Protein AF-A0AAD8JZK6-F1 (afdb_monomer_lite)

Sequence (332 aa):
MDRSVKRMLKLIEEEGDSFAQKAEIYIQKRPELVSQVEDFYRMFRSLAERYDDATCELRRTLPADIRSQGCGMNEICSAPQSAITSPEHRFSRRLSGTHAAFLDAVGNKGYETSTYDSSSDQDPDDSSYYNYSNYGNYRRLRGKITELEGELRKLQVEQQVNKPNNEIADYEEELRVAKEKIQSSEEEICELKARLEKYEPLEYDDDNVSDENLDEYMDDENETDDEYEQLRSERDELVMKLSELEEETRLKDDQIDELNDRLQKLQVECEESTKAIEDLRKVIEKQRVMIEEGVEERVEAERQLSISLEHYRNAYQMLRKGLREQKSRDSV

Structure (mmCIF, N/CA/C/O backbone):
data_AF-A0AAD8JZK6-F1
#
_entry.id   AF-A0AAD8JZK6-F1
#
loop_
_atom_site.group_PDB
_atom_site.id
_atom_site.type_symbol
_atom_site.label_atom_id
_atom_site.label_alt_id
_atom_site.label_comp_id
_atom_site.label_asym_id
_atom_site.label_entity_id
_atom_site.label_seq_id
_atom_site.pdbx_PDB_ins_code
_atom_site.Cartn_x
_atom_site.Cartn_y
_atom_site.Cartn_z
_atom_site.occupancy
_atom_site.B_iso_or_equiv
_atom_site.auth_seq_id
_atom_site.auth_comp_id
_atom_site.auth_asym_id
_atom_site.auth_atom_id
_atom_site.pdbx_PDB_model_num
ATOM 1 N N . MET A 1 1 ? 12.699 -1.749 24.535 1.00 82.88 1 MET A N 1
ATOM 2 C CA . MET A 1 1 ? 12.541 -1.827 23.069 1.00 82.88 1 MET A CA 1
ATOM 3 C C . MET A 1 1 ? 12.015 -0.515 22.510 1.00 82.88 1 MET A C 1
ATOM 5 O O . MET A 1 1 ? 12.696 0.090 21.692 1.00 82.88 1 MET A O 1
ATOM 9 N N . ASP A 1 2 ? 10.919 0.007 23.055 1.00 86.81 2 ASP A N 1
ATOM 10 C CA . ASP A 1 2 ? 10.245 1.219 22.554 1.00 86.81 2 ASP A CA 1
ATOM 11 C C . ASP A 1 2 ? 11.132 2.461 22.502 1.00 86.81 2 ASP A C 1
ATOM 13 O O . ASP A 1 2 ? 11.087 3.222 21.544 1.00 86.81 2 ASP A O 1
ATOM 17 N N . ARG A 1 3 ? 12.015 2.652 23.491 1.00 90.38 3 ARG A N 1
ATOM 18 C CA . ARG A 1 3 ? 12.989 3.760 23.474 1.00 90.38 3 ARG A CA 1
ATOM 19 C C . ARG A 1 3 ? 13.965 3.676 22.295 1.00 90.38 3 ARG A C 1
ATOM 21 O O . ARG A 1 3 ? 14.420 4.707 21.818 1.00 90.38 3 ARG A O 1
ATOM 28 N N . SER A 1 4 ? 14.310 2.472 21.836 1.00 86.94 4 SER A N 1
ATOM 29 C CA . SER A 1 4 ? 15.175 2.287 20.663 1.00 86.94 4 SER A CA 1
ATOM 30 C C . SER A 1 4 ? 14.406 2.574 19.381 1.00 86.94 4 SER A C 1
ATOM 32 O O . SER A 1 4 ? 14.889 3.318 18.539 1.00 86.94 4 SER A O 1
ATOM 34 N N . VAL A 1 5 ? 13.174 2.067 19.284 1.00 91.38 5 VAL A N 1
ATOM 35 C CA . VAL A 1 5 ? 12.279 2.303 18.142 1.00 91.38 5 VAL A CA 1
ATOM 36 C C . VAL A 1 5 ? 11.985 3.794 17.972 1.00 91.38 5 VAL A C 1
ATOM 38 O O . VAL A 1 5 ? 12.178 4.332 16.889 1.00 91.38 5 VAL A O 1
ATOM 41 N N . LYS A 1 6 ? 11.649 4.500 19.059 1.00 93.00 6 LYS A N 1
ATOM 42 C CA . LYS A 1 6 ? 11.434 5.956 19.047 1.00 93.00 6 LYS A CA 1
ATOM 43 C C . LYS A 1 6 ? 12.673 6.743 18.604 1.00 93.00 6 LYS A C 1
ATOM 45 O O . LYS A 1 6 ? 12.529 7.788 17.985 1.00 93.00 6 LYS A O 1
ATOM 50 N N . ARG A 1 7 ? 13.888 6.275 18.919 1.00 90.31 7 ARG A N 1
ATOM 51 C CA . ARG A 1 7 ? 15.130 6.911 18.441 1.00 90.31 7 ARG A CA 1
ATOM 52 C C . ARG A 1 7 ? 15.361 6.665 16.950 1.00 90.31 7 ARG A C 1
ATOM 54 O O . ARG A 1 7 ? 15.698 7.611 16.252 1.00 90.31 7 ARG A O 1
ATOM 61 N N . MET A 1 8 ? 15.115 5.448 16.468 1.00 92.19 8 MET A N 1
ATOM 62 C CA . MET A 1 8 ? 15.238 5.114 15.044 1.00 92.19 8 MET A CA 1
ATOM 63 C C . MET A 1 8 ? 14.231 5.887 14.184 1.00 92.19 8 MET A C 1
ATOM 65 O O . MET A 1 8 ? 14.609 6.409 13.143 1.00 92.19 8 MET A O 1
ATOM 69 N N . LEU A 1 9 ? 12.983 6.029 14.641 1.00 91.75 9 LEU A N 1
ATOM 70 C CA . LEU A 1 9 ? 11.959 6.818 13.943 1.00 91.75 9 LEU A CA 1
ATOM 71 C C . LEU A 1 9 ? 12.353 8.296 13.825 1.00 91.75 9 LEU A C 1
ATOM 73 O O . LEU A 1 9 ? 12.284 8.867 12.740 1.00 91.75 9 LEU A O 1
ATOM 77 N N . LYS A 1 10 ? 12.900 8.881 14.897 1.00 90.12 10 LYS A N 1
ATOM 78 C CA . LYS A 1 10 ? 13.402 10.264 14.878 1.00 90.12 10 LYS A CA 1
ATOM 79 C C . LYS A 1 10 ? 14.515 10.508 13.857 1.00 90.12 10 LYS A C 1
ATOM 81 O O . LYS A 1 10 ? 14.614 11.61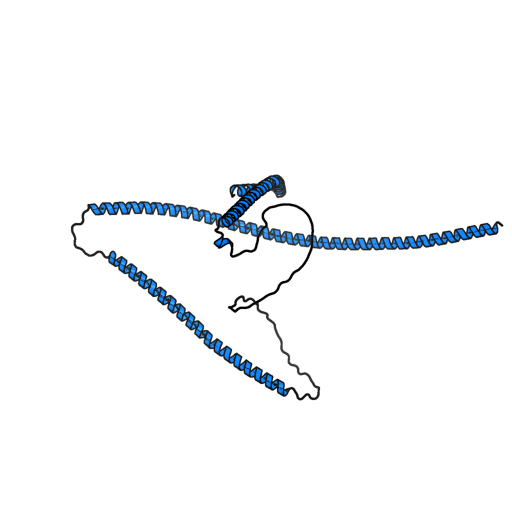2 13.342 1.00 90.12 10 LYS A O 1
ATOM 86 N N . LEU A 1 11 ? 15.341 9.504 13.547 1.00 86.94 11 LEU A N 1
ATOM 87 C CA . LEU A 1 11 ? 16.387 9.622 12.518 1.00 86.94 11 LEU A CA 1
ATOM 88 C C . LEU A 1 11 ? 15.822 9.669 11.087 1.00 86.94 11 LEU A C 1
ATOM 90 O O . LEU A 1 11 ? 16.560 9.984 10.157 1.00 86.94 11 LEU A O 1
ATOM 94 N N . ILE A 1 12 ? 14.542 9.330 10.909 1.00 85.75 12 ILE A N 1
ATOM 95 C CA . ILE A 1 12 ? 13.853 9.251 9.613 1.00 85.75 12 ILE A CA 1
ATOM 96 C C . ILE A 1 12 ? 12.864 10.417 9.435 1.00 85.75 12 ILE A C 1
ATOM 98 O O . ILE A 1 12 ? 12.627 10.852 8.308 1.00 85.75 12 ILE A O 1
ATOM 102 N N . GLU A 1 13 ? 12.295 10.925 10.530 1.00 81.75 13 GLU A N 1
ATOM 103 C CA . GLU A 1 13 ? 11.268 11.979 10.526 1.00 81.75 13 GLU A CA 1
ATOM 104 C C . GLU A 1 13 ? 11.811 13.411 10.361 1.00 81.75 13 GLU A C 1
ATOM 106 O O . GLU A 1 13 ? 11.019 14.317 10.128 1.00 81.75 13 GLU A O 1
ATOM 111 N N . GLU A 1 14 ? 13.126 13.643 10.447 1.00 72.69 14 GLU A N 1
ATOM 112 C CA . GLU A 1 14 ? 13.694 15.004 10.476 1.00 72.69 14 GLU A CA 1
ATOM 113 C C . GLU A 1 14 ? 13.418 15.795 9.169 1.00 72.69 14 GLU A C 1
ATOM 115 O O . GLU A 1 14 ? 13.688 15.330 8.055 1.00 72.69 14 GLU A O 1
ATOM 120 N N . GLU A 1 15 ? 12.824 16.987 9.319 1.00 59.47 15 GLU A N 1
ATOM 121 C CA . GLU A 1 15 ? 12.243 17.795 8.239 1.00 59.47 15 GLU A CA 1
ATOM 122 C C . GLU A 1 15 ? 13.312 18.504 7.394 1.00 59.47 15 GLU A C 1
ATOM 124 O O . GLU A 1 15 ? 14.125 19.283 7.887 1.00 59.47 15 GLU A O 1
ATOM 129 N N . GLY A 1 16 ? 13.283 18.257 6.085 1.00 62.69 16 GLY A N 1
ATOM 130 C CA . GLY A 1 16 ? 13.870 19.153 5.095 1.00 62.69 16 GLY A CA 1
ATOM 131 C C . GLY A 1 16 ? 12.741 19.863 4.359 1.00 62.69 16 GLY A C 1
ATOM 132 O O . GLY A 1 16 ? 11.859 19.187 3.827 1.00 62.69 16 GLY A O 1
ATOM 133 N N . ASP A 1 17 ? 12.795 21.193 4.275 1.00 73.81 17 ASP A N 1
ATOM 134 C CA . ASP A 1 17 ? 11.791 22.028 3.589 1.00 73.81 17 ASP A CA 1
ATOM 135 C C . ASP A 1 17 ? 11.680 21.704 2.083 1.00 73.81 17 ASP A C 1
ATOM 137 O O . ASP A 1 17 ? 10.729 22.088 1.402 1.00 73.81 17 ASP A O 1
ATOM 141 N N . SER A 1 18 ? 12.663 20.974 1.543 1.00 84.25 18 SER A N 1
ATOM 142 C CA . SER A 1 18 ? 12.713 20.490 0.166 1.00 84.25 18 SER A CA 1
ATOM 143 C C . SER A 1 18 ? 13.167 19.028 0.091 1.00 84.25 18 SER A C 1
ATOM 145 O O . SER A 1 18 ? 13.981 18.560 0.890 1.00 84.25 18 SER A O 1
ATOM 147 N N . PHE A 1 19 ? 12.694 18.305 -0.930 1.00 84.25 19 PHE A N 1
ATOM 148 C CA . PHE A 1 19 ? 13.028 16.895 -1.173 1.00 84.25 19 PHE A CA 1
ATOM 149 C C . PHE A 1 19 ? 14.541 16.637 -1.246 1.00 84.25 19 PHE A C 1
ATOM 151 O O . PHE A 1 19 ? 15.026 15.653 -0.692 1.00 84.25 19 PHE A O 1
ATOM 158 N N . ALA A 1 20 ? 15.295 17.537 -1.886 1.00 87.38 20 ALA A N 1
ATOM 159 C CA . ALA A 1 20 ? 16.750 17.416 -1.989 1.00 87.38 20 ALA A CA 1
ATOM 160 C C . ALA A 1 20 ? 17.425 17.464 -0.608 1.00 87.38 20 ALA A C 1
ATOM 162 O O . ALA A 1 20 ? 18.306 16.658 -0.319 1.00 87.38 20 ALA A O 1
ATOM 163 N N . GLN A 1 21 ? 16.948 18.352 0.266 1.00 86.94 21 GLN A N 1
ATOM 164 C CA . GLN A 1 21 ? 17.445 18.500 1.630 1.00 86.94 21 GLN A CA 1
ATOM 165 C C . GLN A 1 21 ? 17.075 17.285 2.489 1.00 86.94 21 GLN A C 1
ATOM 167 O O . GLN A 1 21 ? 17.914 16.775 3.225 1.00 86.94 21 GLN A O 1
ATOM 172 N N . LYS A 1 22 ? 15.857 16.749 2.334 1.00 87.88 22 LYS A N 1
ATOM 173 C CA . LYS A 1 22 ? 15.436 15.510 3.004 1.00 87.88 22 LYS A CA 1
ATOM 174 C C . LYS A 1 22 ? 16.286 14.304 2.582 1.00 87.88 22 LYS A C 1
ATOM 176 O O . LYS A 1 22 ? 16.677 13.501 3.426 1.00 87.88 22 LYS A O 1
ATOM 181 N N . ALA A 1 23 ? 16.608 14.183 1.292 1.00 87.69 23 ALA A N 1
ATOM 182 C CA . ALA A 1 23 ? 17.484 13.126 0.787 1.00 87.69 23 ALA A CA 1
ATOM 183 C C . ALA A 1 23 ? 18.921 13.261 1.324 1.00 87.69 23 ALA A C 1
ATOM 185 O O . ALA A 1 23 ? 19.533 12.262 1.702 1.00 87.69 23 ALA A O 1
ATOM 186 N N . GLU A 1 24 ? 19.444 14.485 1.404 1.00 88.38 24 GLU A N 1
ATOM 187 C CA . GLU A 1 24 ? 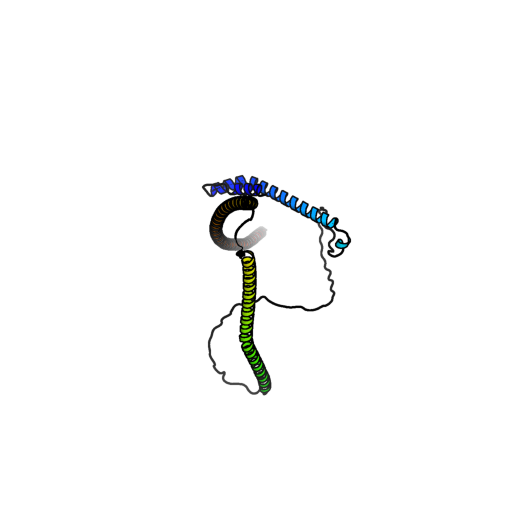20.766 14.765 1.970 1.00 88.38 24 GLU A CA 1
ATOM 188 C C . GLU A 1 24 ? 20.837 14.427 3.467 1.00 88.38 24 GLU A C 1
ATOM 190 O O . GLU A 1 24 ? 21.743 13.703 3.889 1.00 88.38 24 GLU A O 1
ATOM 195 N N . ILE A 1 25 ? 19.847 14.863 4.254 1.00 88.44 25 ILE A N 1
ATOM 196 C CA . ILE A 1 25 ? 19.732 14.544 5.687 1.00 88.44 25 ILE A CA 1
ATOM 197 C C . ILE A 1 25 ? 19.648 13.027 5.886 1.00 88.44 25 ILE A C 1
ATOM 199 O O . ILE A 1 25 ? 20.386 12.467 6.699 1.00 88.44 25 ILE A O 1
ATOM 203 N N . TYR A 1 26 ? 18.823 12.331 5.100 1.00 89.38 26 TYR A N 1
ATOM 204 C CA . TYR A 1 26 ? 18.717 10.875 5.178 1.00 89.38 26 TYR A CA 1
ATOM 205 C C . TYR A 1 26 ? 20.057 10.181 4.905 1.00 89.38 26 TYR A C 1
ATOM 207 O O . TYR A 1 26 ? 20.454 9.293 5.660 1.00 89.38 26 TYR A O 1
ATOM 215 N N . ILE A 1 27 ? 20.791 10.591 3.864 1.00 91.31 27 ILE A N 1
ATOM 216 C CA . ILE A 1 27 ? 22.103 10.009 3.543 1.00 91.31 27 ILE A CA 1
ATOM 217 C C . ILE A 1 27 ? 23.094 10.210 4.701 1.00 91.31 27 ILE A C 1
ATOM 219 O O . ILE A 1 27 ? 23.858 9.291 5.003 1.00 91.31 27 ILE A O 1
ATOM 223 N N . GLN A 1 28 ? 23.053 11.357 5.386 1.00 90.44 28 GLN A N 1
ATOM 224 C CA . GLN A 1 28 ? 23.903 11.630 6.551 1.00 90.44 28 GLN A CA 1
ATOM 225 C C . GLN A 1 28 ? 23.521 10.801 7.788 1.00 90.44 28 GLN A C 1
ATOM 227 O O . GLN A 1 28 ? 24.404 10.327 8.501 1.00 90.44 28 GLN A O 1
ATOM 232 N N . LYS A 1 29 ? 22.222 10.597 8.043 1.00 92.12 29 LYS A N 1
ATOM 233 C CA . LYS A 1 29 ? 21.707 9.870 9.222 1.00 92.12 29 LYS A CA 1
ATOM 234 C C . LYS A 1 29 ? 21.671 8.353 9.044 1.00 92.12 29 LYS A C 1
ATOM 236 O O . LYS A 1 29 ? 21.663 7.610 10.025 1.00 92.12 29 LYS A O 1
ATOM 241 N N . ARG A 1 30 ? 21.701 7.869 7.799 1.00 93.00 30 ARG A N 1
ATOM 242 C CA . ARG A 1 30 ? 21.701 6.443 7.447 1.00 93.00 30 ARG A CA 1
ATOM 243 C C . ARG A 1 30 ? 22.701 5.583 8.239 1.00 93.00 30 ARG A C 1
ATOM 245 O O . ARG A 1 30 ? 22.272 4.534 8.713 1.00 93.00 30 ARG A O 1
ATOM 252 N N . PRO A 1 31 ? 23.989 5.944 8.411 1.00 94.94 31 PRO A N 1
ATOM 253 C CA . PRO A 1 31 ? 24.919 5.121 9.191 1.00 94.94 31 PRO A CA 1
ATOM 254 C C . PRO A 1 31 ? 24.512 4.982 10.666 1.00 94.94 31 PRO A C 1
ATOM 256 O O . PRO A 1 31 ? 24.643 3.901 11.236 1.00 94.94 31 PRO A O 1
ATOM 259 N N . GLU A 1 32 ? 23.978 6.042 11.276 1.00 93.44 32 GLU A N 1
ATOM 260 C CA . GLU A 1 32 ? 23.501 6.010 12.663 1.00 93.44 32 GLU A CA 1
ATOM 261 C C . GLU A 1 32 ? 22.246 5.138 12.801 1.00 93.44 32 GLU A C 1
ATOM 263 O O . GLU A 1 32 ? 22.144 4.330 13.725 1.00 93.44 32 GLU A O 1
ATOM 268 N N . LEU A 1 33 ? 21.328 5.237 11.836 1.00 94.50 33 LEU A N 1
ATOM 269 C CA . LEU A 1 33 ? 20.129 4.406 11.781 1.00 94.50 33 LEU A CA 1
ATOM 270 C C . LEU A 1 33 ? 20.478 2.919 11.633 1.00 94.50 33 LEU A C 1
ATOM 272 O O . LEU A 1 33 ? 19.947 2.089 12.366 1.00 94.50 33 LEU A O 1
ATOM 276 N N . VAL A 1 34 ? 21.394 2.582 10.719 1.00 95.75 34 VAL A N 1
ATOM 277 C CA . VAL A 1 34 ? 21.852 1.199 10.507 1.00 95.75 34 VAL A CA 1
ATOM 278 C C . VAL A 1 34 ? 22.468 0.628 11.784 1.00 95.75 34 VAL A C 1
ATOM 280 O O . VAL A 1 34 ? 22.104 -0.474 12.181 1.00 95.75 34 VAL A O 1
ATOM 283 N N . SER A 1 35 ? 23.317 1.396 12.470 1.00 95.69 35 SER A N 1
ATOM 284 C CA . SER A 1 35 ? 23.918 0.984 13.745 1.00 95.69 35 SER A CA 1
ATOM 285 C C . SER A 1 35 ? 22.859 0.640 14.805 1.00 95.69 35 SER A C 1
ATOM 287 O O . SER A 1 35 ? 22.881 -0.442 15.393 1.00 95.69 35 SER A O 1
ATOM 289 N N . GLN A 1 36 ? 21.855 1.506 14.991 1.00 94.12 36 GLN A N 1
ATOM 290 C CA . GLN A 1 36 ? 20.776 1.257 15.956 1.00 94.12 36 GLN A CA 1
ATOM 291 C C . GLN A 1 36 ? 19.928 0.026 15.598 1.00 94.12 36 GLN A C 1
ATOM 293 O O . GLN A 1 36 ? 19.501 -0.706 16.496 1.00 94.12 36 GLN A O 1
ATOM 298 N N . VAL A 1 37 ? 19.690 -0.221 14.306 1.00 95.94 37 VAL A N 1
ATOM 299 C CA . VAL A 1 37 ? 18.972 -1.412 13.822 1.00 95.94 37 VAL A CA 1
ATOM 300 C C . VAL A 1 37 ? 19.788 -2.684 14.067 1.00 95.94 37 VAL A C 1
ATOM 302 O O . VAL A 1 37 ? 19.234 -3.686 14.523 1.00 95.94 37 VAL A O 1
ATOM 305 N N . GLU A 1 38 ? 21.095 -2.657 13.808 1.00 95.69 38 GLU A N 1
ATOM 306 C CA . GLU A 1 38 ? 21.990 -3.792 14.055 1.00 95.69 38 GLU A CA 1
ATOM 307 C C . GLU A 1 38 ? 22.054 -4.156 15.543 1.00 95.69 38 GLU A C 1
ATOM 309 O O . GLU A 1 38 ? 21.927 -5.333 15.895 1.00 95.69 38 GLU A O 1
ATOM 314 N N . ASP A 1 39 ? 22.176 -3.164 16.427 1.00 94.06 39 ASP A N 1
ATOM 315 C CA . ASP A 1 39 ? 22.161 -3.370 17.879 1.00 94.06 39 ASP A CA 1
ATOM 316 C C . ASP A 1 39 ? 20.832 -3.966 18.352 1.00 94.06 39 ASP A C 1
ATOM 318 O O . ASP A 1 39 ? 20.793 -4.899 19.162 1.00 94.06 39 ASP A O 1
ATOM 322 N N . PHE A 1 40 ? 19.723 -3.467 17.811 1.00 94.12 40 PHE A N 1
ATOM 323 C CA . PHE A 1 40 ? 18.392 -3.974 18.110 1.00 94.12 40 PHE A CA 1
ATOM 324 C C . PHE A 1 40 ? 18.214 -5.430 17.664 1.00 94.12 40 PHE A C 1
ATOM 326 O O . PHE A 1 40 ? 17.712 -6.259 18.429 1.00 94.12 40 PHE A O 1
ATOM 333 N N . TYR A 1 41 ? 18.702 -5.767 16.469 1.00 94.88 41 TYR A N 1
ATOM 334 C CA . TYR A 1 41 ? 18.708 -7.135 15.962 1.00 94.88 41 TYR A CA 1
ATOM 335 C C . TYR A 1 41 ? 19.583 -8.064 16.818 1.00 94.88 41 TYR A C 1
ATOM 337 O O . TYR A 1 41 ? 19.158 -9.173 17.146 1.00 94.88 41 TYR A O 1
ATOM 345 N N . ARG A 1 42 ? 20.771 -7.616 17.251 1.00 95.00 42 ARG A N 1
ATOM 346 C CA . ARG A 1 42 ? 21.649 -8.388 18.152 1.00 95.00 42 ARG A CA 1
ATOM 347 C C . ARG A 1 42 ? 20.973 -8.703 19.484 1.00 95.00 42 ARG A C 1
ATOM 349 O O . ARG A 1 42 ? 21.046 -9.842 19.944 1.00 95.00 42 ARG A O 1
ATOM 356 N N . MET A 1 43 ? 20.288 -7.728 20.083 1.00 92.56 43 MET A N 1
ATOM 357 C CA . MET A 1 43 ? 19.538 -7.940 21.326 1.00 92.56 43 MET A CA 1
ATOM 358 C C . MET A 1 43 ? 18.406 -8.955 21.143 1.00 92.56 43 MET A C 1
ATOM 360 O O . MET A 1 43 ? 18.255 -9.857 21.966 1.00 92.56 43 MET A O 1
ATOM 364 N N . PHE A 1 44 ? 17.635 -8.840 20.058 1.00 92.94 44 PHE A N 1
ATOM 365 C CA . PHE A 1 44 ? 16.570 -9.794 19.753 1.00 92.94 44 PHE A CA 1
ATOM 366 C C . PHE A 1 44 ? 17.098 -11.204 19.518 1.00 92.94 44 PHE A C 1
ATOM 368 O O . PHE A 1 44 ? 16.538 -12.166 20.039 1.00 92.94 44 PHE A O 1
ATOM 375 N N . ARG A 1 45 ? 18.202 -11.328 18.783 1.00 95.19 45 ARG A N 1
ATOM 376 C CA . ARG A 1 45 ? 18.839 -12.616 18.527 1.00 95.19 45 ARG A CA 1
ATOM 377 C C . ARG A 1 45 ? 19.334 -13.270 19.818 1.00 95.19 45 ARG A C 1
ATOM 379 O O . ARG A 1 45 ? 19.046 -14.436 20.041 1.00 95.19 45 ARG A O 1
ATOM 386 N N . SER A 1 46 ? 19.973 -12.504 20.703 1.00 95.12 46 SER A N 1
ATOM 387 C CA . SER A 1 46 ? 20.389 -12.991 22.026 1.00 95.12 46 SER A CA 1
ATOM 388 C C . SER A 1 46 ? 19.201 -13.396 22.910 1.00 95.12 46 SER A C 1
ATOM 390 O O . SER A 1 46 ? 19.293 -14.337 23.697 1.00 95.12 46 SER A O 1
ATOM 392 N N . LEU A 1 47 ? 18.064 -12.701 22.804 1.00 94.94 47 LEU A N 1
ATOM 393 C CA . LEU A 1 47 ? 16.845 -13.095 23.509 1.00 94.94 47 LEU A CA 1
ATOM 394 C C . LEU A 1 47 ? 16.294 -14.427 22.983 1.00 94.94 47 LEU A C 1
ATOM 396 O O . LEU A 1 47 ? 15.937 -15.278 23.793 1.00 94.94 47 LEU A O 1
ATOM 400 N N . ALA A 1 48 ? 16.260 -14.608 21.661 1.00 92.94 48 ALA A N 1
ATOM 401 C CA . ALA A 1 48 ? 15.837 -15.856 21.032 1.00 92.94 48 ALA A CA 1
ATOM 402 C C . ALA A 1 48 ? 16.764 -17.025 21.406 1.00 92.94 48 ALA A C 1
ATOM 404 O O . ALA A 1 48 ? 16.273 -18.067 21.819 1.00 92.94 48 ALA A O 1
ATOM 405 N N . GLU A 1 49 ? 18.086 -16.822 21.378 1.00 92.38 49 GLU A N 1
ATOM 406 C CA . GLU A 1 49 ? 19.067 -17.834 21.803 1.00 92.38 49 GLU A CA 1
ATOM 407 C C . GLU A 1 49 ? 18.829 -18.272 23.255 1.00 92.38 49 GLU A C 1
ATOM 409 O O . GLU A 1 49 ? 18.743 -19.463 23.532 1.00 92.38 49 GLU A O 1
ATOM 414 N N . ARG A 1 50 ? 18.590 -17.330 24.179 1.00 94.69 50 ARG A N 1
ATOM 415 C CA . ARG A 1 50 ? 18.260 -17.674 25.575 1.00 94.69 50 ARG A CA 1
ATOM 416 C C . ARG A 1 50 ? 16.924 -18.400 25.725 1.00 94.69 50 ARG A C 1
ATOM 418 O O . ARG A 1 50 ? 16.770 -19.195 26.649 1.00 94.69 50 ARG A O 1
ATOM 425 N N . TYR A 1 51 ? 15.949 -18.110 24.867 1.00 93.00 51 TYR A N 1
ATOM 426 C CA . TYR A 1 51 ? 14.675 -18.828 24.858 1.00 93.00 51 TYR A CA 1
ATOM 427 C C . TYR A 1 51 ? 14.856 -20.266 24.365 1.00 93.00 51 TYR A C 1
ATOM 429 O O . TYR A 1 51 ? 14.327 -21.196 24.979 1.00 93.00 51 TYR A O 1
ATOM 437 N N . ASP A 1 52 ? 15.638 -20.457 23.304 1.00 90.50 52 ASP A N 1
ATOM 438 C CA . ASP A 1 52 ? 15.996 -21.776 22.790 1.00 90.50 52 ASP A CA 1
ATOM 439 C C . ASP A 1 52 ? 16.790 -22.569 23.834 1.00 90.50 52 ASP A C 1
ATOM 441 O O . ASP A 1 52 ? 16.472 -23.735 24.074 1.00 90.50 52 ASP A O 1
ATOM 445 N N . ASP A 1 53 ? 17.742 -21.934 24.524 1.00 91.00 53 ASP A N 1
ATOM 446 C CA . ASP A 1 53 ? 18.512 -22.533 25.618 1.00 91.00 53 ASP A CA 1
ATOM 447 C C . ASP A 1 53 ? 17.601 -22.958 26.775 1.00 91.00 53 ASP A C 1
ATOM 449 O O . ASP A 1 53 ? 17.627 -24.121 27.176 1.00 91.00 53 ASP A O 1
ATOM 453 N N . ALA A 1 54 ? 16.728 -22.068 27.258 1.00 87.88 54 ALA A N 1
ATOM 454 C CA . ALA A 1 54 ? 15.786 -22.371 28.337 1.00 87.88 54 ALA A CA 1
ATOM 455 C C . ALA A 1 54 ? 14.803 -23.490 27.952 1.00 87.88 54 ALA A C 1
ATOM 457 O O . ALA A 1 54 ? 14.505 -24.375 28.755 1.00 87.88 54 ALA A O 1
ATOM 458 N N . THR A 1 55 ? 14.327 -23.496 26.706 1.00 82.69 55 THR A N 1
ATOM 459 C CA . THR A 1 55 ? 13.427 -24.534 26.182 1.00 82.69 55 THR A CA 1
ATOM 460 C C . THR A 1 55 ? 14.157 -25.870 26.017 1.00 82.69 55 THR A C 1
ATOM 462 O O . THR A 1 55 ? 13.597 -26.936 26.292 1.00 82.69 55 THR A O 1
ATOM 465 N N . CYS A 1 56 ? 15.426 -25.837 25.606 1.00 77.25 56 CYS A N 1
ATOM 466 C CA . CYS A 1 56 ? 16.285 -27.012 25.533 1.00 77.25 56 CYS A CA 1
ATOM 467 C C . CYS A 1 56 ? 16.610 -27.569 26.923 1.00 77.25 56 CYS A C 1
ATOM 469 O O . CYS A 1 56 ? 16.581 -28.786 27.106 1.00 77.25 56 CYS A O 1
ATOM 471 N N . GLU A 1 57 ? 16.913 -26.715 27.898 1.00 81.44 57 GLU A N 1
ATOM 472 C CA . GLU A 1 57 ? 17.144 -27.104 29.290 1.00 81.44 57 GLU A CA 1
ATOM 473 C C . GLU A 1 57 ? 15.884 -27.698 29.918 1.00 81.44 57 GLU A C 1
ATOM 475 O O . GLU A 1 57 ? 15.952 -28.792 30.475 1.00 81.44 57 GLU A O 1
ATOM 480 N N . LEU A 1 58 ? 14.719 -27.073 29.728 1.00 78.50 58 LEU A N 1
ATOM 481 C CA . LEU A 1 58 ? 13.429 -27.600 30.181 1.00 78.50 58 LEU A CA 1
ATOM 482 C C . LEU A 1 58 ? 13.133 -28.986 29.587 1.00 78.50 58 LEU A C 1
ATOM 484 O O . LEU A 1 58 ? 12.671 -29.896 30.273 1.00 78.50 58 LEU A O 1
ATOM 488 N N . ARG A 1 59 ? 13.453 -29.187 28.305 1.00 77.06 59 ARG A N 1
ATOM 489 C CA . ARG A 1 59 ? 13.308 -30.493 27.645 1.00 77.06 59 ARG A CA 1
ATOM 490 C C . ARG A 1 59 ? 14.321 -31.530 28.150 1.00 77.06 59 ARG A C 1
ATOM 492 O O . ARG A 1 59 ? 14.062 -32.727 28.043 1.00 77.06 59 ARG A O 1
ATOM 499 N N . ARG A 1 60 ? 15.472 -31.099 28.679 1.00 70.25 60 ARG A N 1
ATOM 500 C CA . ARG A 1 60 ? 16.490 -31.974 29.288 1.00 70.25 60 ARG A CA 1
ATOM 501 C C . ARG A 1 60 ? 16.170 -32.341 30.737 1.00 70.25 60 ARG A C 1
ATOM 503 O O . ARG A 1 60 ? 16.545 -33.434 31.149 1.00 70.25 60 ARG A O 1
ATOM 510 N N . THR A 1 61 ? 15.499 -31.467 31.488 1.00 75.69 61 THR A N 1
ATOM 511 C CA . THR A 1 61 ? 15.102 -31.710 32.887 1.00 75.69 61 THR A CA 1
ATOM 512 C C . THR A 1 61 ? 13.801 -32.502 33.019 1.00 75.69 61 THR A C 1
ATOM 514 O O . THR A 1 61 ? 13.504 -33.007 34.102 1.00 75.69 61 THR A O 1
ATOM 517 N N . LEU A 1 62 ? 13.048 -32.671 31.927 1.00 73.88 62 LEU A N 1
ATOM 518 C CA . LEU A 1 62 ? 11.854 -33.509 31.902 1.00 73.88 62 LEU A CA 1
ATOM 519 C C . LEU A 1 62 ? 12.222 -35.002 32.101 1.00 73.88 62 LEU A C 1
ATOM 521 O O . LEU A 1 62 ? 13.091 -35.509 31.381 1.00 73.88 62 LEU A O 1
ATOM 525 N N . PRO A 1 63 ? 11.574 -35.727 33.036 1.00 61.44 63 PRO A N 1
ATOM 526 C CA . PRO A 1 63 ? 11.861 -37.136 33.306 1.00 61.44 63 PRO A CA 1
ATOM 527 C C . PRO A 1 63 ? 11.789 -38.009 32.045 1.00 61.44 63 PRO A C 1
ATOM 529 O O . PRO A 1 63 ? 10.907 -37.838 31.197 1.00 61.44 63 PRO A O 1
ATOM 532 N N . ALA A 1 64 ? 12.713 -38.968 31.933 1.00 58.78 64 ALA A N 1
ATOM 533 C CA . ALA A 1 64 ? 12.897 -39.821 30.754 1.00 58.78 64 ALA A CA 1
ATOM 534 C C . ALA A 1 64 ? 11.627 -40.580 30.311 1.00 58.78 64 ALA A C 1
ATOM 536 O O . ALA A 1 64 ? 11.500 -40.897 29.127 1.00 58.78 64 ALA A O 1
ATOM 537 N N . ASP A 1 65 ? 10.673 -40.785 31.221 1.00 57.34 65 ASP A N 1
ATOM 538 C CA . ASP A 1 65 ? 9.411 -41.491 30.974 1.00 57.34 65 ASP A CA 1
ATOM 539 C C . ASP A 1 65 ? 8.470 -40.747 30.004 1.00 57.34 65 ASP A C 1
ATOM 541 O O . ASP A 1 65 ? 7.649 -41.377 29.345 1.00 57.34 65 ASP A O 1
ATOM 545 N N . ILE A 1 66 ? 8.629 -39.425 29.835 1.00 57.28 66 ILE A N 1
ATOM 546 C CA . ILE A 1 66 ? 7.871 -38.612 28.857 1.00 57.28 66 ILE A CA 1
ATOM 547 C C . ILE A 1 66 ? 8.711 -38.329 27.595 1.00 57.28 66 ILE A C 1
ATOM 549 O O . ILE A 1 66 ? 8.187 -38.058 26.516 1.00 57.28 66 ILE A O 1
ATOM 553 N N . ARG A 1 67 ? 10.042 -38.442 27.691 1.00 57.38 67 ARG A N 1
ATOM 554 C CA . ARG A 1 67 ? 10.994 -38.127 26.610 1.00 57.38 67 ARG A CA 1
ATOM 555 C C . ARG A 1 67 ? 11.001 -39.165 25.476 1.00 57.38 67 ARG A C 1
ATOM 557 O O . ARG A 1 67 ? 11.469 -38.863 24.382 1.00 57.38 67 ARG A O 1
ATOM 564 N N . SER A 1 68 ? 10.502 -40.381 25.722 1.00 53.69 68 SER A N 1
ATOM 565 C CA . SER A 1 68 ? 10.639 -41.530 24.810 1.00 53.69 68 SER A CA 1
ATOM 566 C C . SER A 1 68 ? 9.494 -41.720 23.802 1.00 53.69 68 SER A C 1
ATOM 568 O O . SER A 1 68 ? 9.575 -42.635 22.979 1.00 53.69 68 SER A O 1
ATOM 570 N N . GLN A 1 69 ? 8.441 -40.899 23.811 1.00 51.09 69 GLN A N 1
ATOM 571 C CA . GLN A 1 69 ? 7.282 -41.123 22.939 1.00 51.09 69 GLN A CA 1
ATOM 572 C C . GLN A 1 69 ? 6.995 -39.921 22.043 1.00 51.09 69 GLN A C 1
ATOM 574 O O . GLN A 1 69 ? 6.023 -39.199 22.212 1.00 51.09 69 GLN A O 1
ATOM 579 N N . GLY A 1 70 ? 7.868 -39.734 21.054 1.00 45.38 70 GLY A N 1
ATOM 580 C CA . GLY A 1 70 ? 7.628 -38.815 19.946 1.00 45.38 70 GLY A CA 1
ATOM 581 C C . GLY A 1 70 ? 8.732 -37.784 19.778 1.00 45.38 70 GLY A C 1
ATOM 582 O O . GLY A 1 70 ? 8.602 -36.658 20.232 1.00 45.38 70 GLY A O 1
ATOM 583 N N . CYS A 1 71 ? 9.818 -38.174 19.112 1.00 41.19 71 CYS A N 1
ATOM 584 C CA . CYS A 1 71 ? 10.287 -37.547 17.871 1.00 41.19 71 CYS A CA 1
ATOM 585 C C . CYS A 1 71 ? 11.678 -38.112 17.554 1.00 41.19 71 CYS A C 1
ATOM 587 O O . CYS A 1 71 ? 12.648 -37.843 18.260 1.00 41.19 71 CYS A O 1
ATOM 589 N N . GLY A 1 72 ? 11.779 -38.922 16.500 1.00 43.88 72 GLY A N 1
ATOM 590 C CA . GLY A 1 72 ? 13.047 -39.442 15.993 1.00 43.88 72 GLY A CA 1
ATOM 591 C C . GLY A 1 72 ? 13.829 -38.374 15.238 1.00 43.88 72 GLY A C 1
ATOM 592 O O . GLY A 1 72 ? 13.956 -38.474 14.025 1.00 43.88 72 GLY A O 1
ATOM 593 N N . MET A 1 73 ? 14.331 -37.361 15.942 1.00 37.53 73 MET A N 1
ATOM 594 C CA . MET A 1 73 ? 15.249 -36.362 15.392 1.00 37.53 73 MET A CA 1
ATOM 595 C C . MET A 1 73 ? 16.367 -36.120 16.399 1.00 37.53 73 MET A C 1
ATOM 597 O O . MET A 1 73 ? 16.300 -35.225 17.240 1.00 37.53 73 MET A O 1
ATOM 601 N N . ASN A 1 74 ? 17.395 -36.959 16.327 1.00 46.59 74 ASN A N 1
ATOM 602 C CA . ASN A 1 74 ? 18.656 -36.661 16.975 1.00 46.59 74 ASN A CA 1
ATOM 603 C C . ASN A 1 74 ? 19.460 -35.713 16.072 1.00 46.59 74 ASN A C 1
ATOM 605 O O . ASN A 1 74 ? 19.641 -35.982 14.888 1.00 46.59 74 ASN A O 1
ATOM 609 N N . GLU A 1 75 ? 19.996 -34.670 16.712 1.00 48.50 75 GLU A N 1
ATOM 610 C CA . GLU A 1 75 ? 21.402 -34.273 16.554 1.00 48.50 75 GLU A CA 1
ATOM 611 C C . GLU A 1 75 ? 21.760 -33.327 15.400 1.00 48.50 75 GLU A C 1
ATOM 613 O O . GLU A 1 75 ? 22.501 -33.679 14.493 1.00 48.50 75 GLU A O 1
ATOM 618 N N . ILE A 1 76 ? 21.351 -32.057 15.517 1.00 41.66 76 ILE A N 1
ATOM 619 C CA . ILE A 1 76 ? 22.149 -30.931 15.002 1.00 41.66 76 ILE A CA 1
ATOM 620 C C . ILE A 1 76 ? 22.060 -29.778 16.004 1.00 41.66 76 ILE A C 1
ATOM 622 O O . ILE A 1 76 ? 21.148 -28.964 15.938 1.00 41.66 76 ILE A O 1
ATOM 626 N N . CYS A 1 77 ? 22.993 -29.711 16.954 1.00 37.03 77 CYS A N 1
ATOM 627 C CA . CYS A 1 77 ? 23.367 -28.432 17.565 1.00 37.03 77 CYS A CA 1
ATOM 628 C C . CYS A 1 77 ? 24.733 -28.544 18.246 1.00 37.03 77 CYS A C 1
ATOM 630 O O . CYS A 1 77 ? 24.847 -28.678 19.462 1.00 37.03 77 CYS A O 1
ATOM 632 N N . SER A 1 78 ? 25.782 -28.537 17.425 1.00 49.84 78 SER A N 1
ATOM 633 C CA . SER A 1 78 ? 27.118 -28.033 17.765 1.00 49.84 78 SER A CA 1
ATOM 634 C C . SER A 1 78 ? 27.837 -27.705 16.447 1.00 49.84 78 SER A C 1
ATOM 636 O O . SER A 1 78 ? 28.032 -28.580 15.610 1.00 49.84 78 SER A O 1
ATOM 638 N N . ALA A 1 79 ? 28.136 -26.423 16.226 1.00 34.50 79 ALA A N 1
ATOM 639 C CA . ALA A 1 79 ? 28.806 -25.861 15.041 1.00 34.50 79 ALA A CA 1
ATOM 640 C C . ALA A 1 79 ? 30.343 -26.088 15.067 1.00 34.50 79 ALA A C 1
ATOM 642 O O . ALA A 1 79 ? 30.845 -26.597 16.067 1.00 34.50 79 ALA A O 1
ATOM 643 N N . PRO A 1 80 ? 31.147 -25.527 14.133 1.00 49.25 80 PRO A N 1
ATOM 644 C CA . PRO A 1 80 ? 31.100 -25.508 12.662 1.00 49.25 80 PRO A CA 1
ATOM 645 C C . PRO A 1 80 ? 32.328 -26.241 12.051 1.00 49.25 80 PRO A C 1
ATOM 647 O O . PRO A 1 80 ? 33.347 -26.365 12.723 1.00 49.25 80 PRO A O 1
ATOM 650 N N . GLN A 1 81 ? 32.301 -26.635 10.765 1.00 29.78 81 GLN A N 1
ATOM 651 C CA . GLN A 1 81 ? 33.505 -26.684 9.904 1.00 29.78 81 GLN A CA 1
ATOM 652 C C . GLN A 1 81 ? 33.179 -26.960 8.426 1.00 29.78 81 GLN A C 1
ATOM 654 O O . GLN A 1 81 ? 32.361 -27.806 8.077 1.00 29.78 81 GLN A O 1
ATOM 659 N N . SER A 1 82 ? 33.848 -26.200 7.566 1.00 33.84 82 SER A N 1
ATOM 660 C CA . SER A 1 82 ? 33.806 -26.209 6.108 1.00 33.84 82 SER A CA 1
ATOM 661 C C . SER A 1 82 ? 34.428 -27.479 5.520 1.00 33.84 82 SER A C 1
ATOM 663 O O . SER A 1 82 ? 35.566 -27.787 5.856 1.00 33.84 82 SER A O 1
ATOM 665 N N . ALA A 1 83 ? 33.757 -28.133 4.567 1.00 29.75 83 ALA A N 1
ATOM 666 C CA . ALA A 1 83 ? 34.362 -28.683 3.347 1.00 29.75 83 ALA A CA 1
ATOM 667 C C . ALA A 1 83 ? 33.292 -29.319 2.441 1.00 29.75 83 ALA A C 1
ATOM 669 O O . ALA A 1 83 ? 32.411 -30.052 2.872 1.00 29.75 83 ALA A O 1
ATOM 670 N N . ILE A 1 84 ? 33.419 -29.001 1.161 1.00 40.78 84 ILE A N 1
ATOM 671 C CA . ILE A 1 84 ? 32.670 -29.465 -0.007 1.00 40.78 84 ILE A CA 1
ATOM 672 C C . ILE A 1 84 ? 32.749 -30.993 -0.147 1.00 40.78 84 ILE A C 1
ATOM 674 O O . ILE A 1 84 ? 33.867 -31.492 -0.194 1.00 40.78 84 ILE A O 1
ATOM 678 N N . THR A 1 85 ? 31.627 -31.705 -0.351 1.00 28.00 85 THR A N 1
ATOM 679 C CA . THR A 1 85 ? 31.446 -32.712 -1.433 1.00 28.00 85 THR A CA 1
ATOM 680 C C . THR A 1 85 ? 29.973 -33.174 -1.562 1.00 28.00 85 THR A C 1
ATOM 682 O O . THR A 1 85 ? 29.368 -33.597 -0.585 1.00 28.00 85 THR A O 1
ATOM 685 N N . SER A 1 86 ? 29.414 -33.116 -2.782 1.00 29.59 86 SER A N 1
ATOM 686 C CA . SER A 1 86 ? 28.253 -33.912 -3.283 1.00 29.59 86 SER A CA 1
ATOM 687 C C . SER A 1 86 ? 28.535 -35.436 -3.198 1.00 29.59 86 SER A C 1
ATOM 689 O O . SER A 1 86 ? 29.724 -35.742 -3.071 1.00 29.59 86 SER A O 1
ATOM 691 N N . PRO A 1 87 ? 27.588 -36.415 -3.353 1.00 42.78 87 PRO A N 1
ATOM 692 C CA . PRO A 1 87 ? 26.444 -36.449 -4.297 1.00 42.78 87 PRO A CA 1
ATOM 693 C C . PRO A 1 87 ? 25.176 -37.282 -3.888 1.00 42.78 87 PRO A C 1
ATOM 695 O O . PRO A 1 87 ? 25.045 -37.799 -2.785 1.00 42.78 87 PRO A O 1
ATOM 698 N N . GLU A 1 88 ? 24.250 -37.384 -4.851 1.00 28.52 88 GLU A N 1
ATOM 699 C CA . GLU A 1 88 ? 23.022 -38.195 -5.019 1.00 28.52 88 GLU A CA 1
ATOM 700 C C . GLU A 1 88 ? 22.935 -39.599 -4.363 1.00 28.52 88 GLU A C 1
ATOM 702 O O . GLU A 1 88 ? 23.889 -40.366 -4.407 1.00 28.52 88 GLU A O 1
ATOM 707 N N . HIS A 1 89 ? 21.736 -40.006 -3.900 1.00 30.66 89 HIS A N 1
ATOM 708 C CA . HIS A 1 89 ? 20.876 -41.056 -4.504 1.00 30.66 89 HIS A CA 1
ATOM 709 C C . HIS A 1 89 ? 19.803 -41.611 -3.534 1.00 30.66 89 HIS A C 1
ATOM 711 O O . HIS A 1 89 ? 20.091 -42.058 -2.431 1.00 30.66 89 HIS A O 1
ATOM 717 N N . ARG A 1 90 ? 18.556 -41.612 -4.038 1.00 34.94 90 ARG A N 1
ATOM 718 C CA . ARG A 1 90 ? 17.407 -42.528 -3.828 1.00 34.94 90 ARG A CA 1
ATOM 719 C C . ARG A 1 90 ? 17.508 -43.574 -2.706 1.00 34.94 90 ARG A C 1
ATOM 721 O O . ARG A 1 90 ? 18.414 -44.379 -2.766 1.00 34.94 90 ARG A O 1
ATOM 728 N N . PHE A 1 91 ? 16.439 -43.761 -1.917 1.00 27.38 91 PHE A N 1
ATOM 729 C CA . PHE A 1 91 ? 15.824 -45.091 -1.724 1.00 27.38 91 PHE A CA 1
ATOM 730 C C . PHE A 1 91 ? 14.385 -45.008 -1.191 1.00 27.38 91 PHE A C 1
ATOM 732 O O . PHE A 1 91 ? 14.106 -44.493 -0.114 1.00 27.38 91 PHE A O 1
ATOM 739 N N . SER A 1 92 ? 13.483 -45.586 -1.981 1.00 38.03 92 SER A N 1
ATOM 740 C CA . SER A 1 92 ? 12.111 -45.954 -1.654 1.00 38.03 92 SER A CA 1
ATOM 741 C C . SER A 1 92 ? 12.013 -46.827 -0.401 1.00 38.03 92 SER A C 1
ATOM 743 O O . SER A 1 92 ? 12.824 -47.735 -0.229 1.00 38.03 92 SER A O 1
ATOM 745 N N . ARG A 1 93 ? 10.911 -46.710 0.351 1.00 38.81 93 ARG A N 1
ATOM 746 C CA . ARG A 1 93 ? 10.252 -47.883 0.946 1.00 38.81 93 ARG A CA 1
ATOM 747 C C . ARG A 1 93 ? 8.754 -47.648 1.137 1.00 38.81 93 ARG A C 1
ATOM 749 O O . ARG A 1 93 ? 8.325 -46.640 1.680 1.00 38.81 93 ARG A O 1
ATOM 756 N N . ARG A 1 94 ? 7.998 -48.610 0.606 1.00 36.53 94 ARG A N 1
ATOM 757 C CA . ARG A 1 94 ? 6.554 -48.826 0.745 1.00 36.53 94 ARG A CA 1
ATOM 758 C C . ARG A 1 94 ? 6.223 -49.427 2.121 1.00 36.53 94 ARG A C 1
ATOM 760 O O . ARG A 1 94 ? 7.138 -49.864 2.815 1.00 36.53 94 ARG A O 1
ATOM 767 N N . LEU A 1 95 ? 4.909 -49.609 2.320 1.00 35.78 95 LEU A N 1
ATOM 768 C CA . LEU A 1 95 ? 4.151 -50.458 3.264 1.00 35.78 95 LEU A CA 1
ATOM 769 C C . LEU A 1 95 ? 3.441 -49.604 4.327 1.00 35.78 95 LEU A C 1
ATOM 771 O O . LEU A 1 95 ? 4.046 -48.682 4.845 1.00 35.78 95 LEU A O 1
ATOM 775 N N . SER A 1 96 ? 2.205 -49.848 4.760 1.00 31.23 96 SER A N 1
ATOM 776 C CA . SER A 1 96 ? 1.090 -50.729 4.377 1.00 31.23 96 SER A CA 1
ATOM 777 C C . SER A 1 96 ? 0.006 -50.486 5.445 1.00 31.23 96 SER A C 1
ATOM 779 O O . SER A 1 96 ? 0.365 -50.372 6.611 1.00 31.23 96 SER A O 1
ATOM 781 N N . GLY A 1 97 ? -1.282 -50.512 5.085 1.00 32.03 97 GLY A N 1
ATOM 782 C CA . GLY A 1 97 ? -2.343 -50.952 6.010 1.00 32.03 97 GLY A CA 1
ATOM 783 C C . GLY A 1 97 ? -3.276 -49.901 6.631 1.00 32.03 97 GLY A C 1
ATOM 784 O O . GLY A 1 97 ? -2.980 -49.346 7.677 1.00 32.03 97 GLY A O 1
ATOM 785 N N . THR A 1 98 ? -4.452 -49.751 6.005 1.00 39.31 98 THR A N 1
ATOM 786 C CA . THR A 1 98 ? -5.810 -49.865 6.599 1.00 39.31 98 THR A CA 1
ATOM 787 C C . THR A 1 98 ? -6.134 -49.174 7.937 1.00 39.31 98 THR A C 1
ATOM 789 O O . THR A 1 98 ? -5.733 -49.679 8.977 1.00 39.31 98 THR A O 1
ATOM 792 N N . HIS A 1 99 ? -7.050 -48.190 7.940 1.00 30.47 99 HIS A N 1
ATOM 793 C CA . HIS A 1 99 ? -8.468 -48.376 8.326 1.00 30.47 99 HIS A CA 1
ATOM 794 C C . HIS A 1 99 ? -9.293 -47.066 8.246 1.00 30.47 99 HIS A C 1
ATOM 796 O O . HIS A 1 99 ? -8.819 -46.009 8.630 1.00 30.47 99 HIS A O 1
ATOM 802 N N . ALA A 1 100 ? -10.537 -47.221 7.772 1.00 32.09 100 ALA A N 1
ATOM 803 C CA . ALA A 1 100 ? -11.790 -46.517 8.102 1.00 32.09 100 ALA A CA 1
ATOM 804 C C . ALA A 1 100 ? -11.902 -44.967 8.122 1.00 32.09 100 ALA A C 1
ATOM 806 O O . ALA A 1 100 ? -11.408 -44.295 9.015 1.00 32.09 100 ALA A O 1
ATOM 807 N N . ALA A 1 101 ? -12.699 -44.478 7.158 1.00 35.28 101 ALA A N 1
ATOM 808 C CA . ALA A 1 101 ? -13.876 -43.594 7.266 1.00 35.28 101 ALA A CA 1
ATOM 809 C C . ALA A 1 101 ? -13.950 -42.502 8.354 1.00 35.28 101 ALA A C 1
ATOM 811 O O . ALA A 1 101 ? -14.009 -42.855 9.525 1.00 35.28 101 ALA A O 1
ATOM 812 N N . PHE A 1 102 ? -14.176 -41.239 7.938 1.00 27.06 102 PHE A N 1
ATOM 813 C CA . PHE A 1 102 ? -15.229 -40.337 8.465 1.00 27.06 102 PHE A CA 1
ATOM 814 C C . PHE A 1 102 ? -15.312 -38.988 7.691 1.00 27.06 102 PHE A C 1
ATOM 816 O O . PHE A 1 102 ? -14.277 -38.372 7.468 1.00 27.06 102 PHE A O 1
ATOM 823 N N . LEU A 1 103 ? -16.545 -38.612 7.294 1.00 34.25 103 LEU A N 1
ATOM 824 C CA . LEU A 1 103 ? -17.212 -37.287 7.123 1.00 34.25 103 LEU A CA 1
ATOM 825 C C . LEU A 1 103 ? -16.426 -36.045 6.626 1.00 34.25 103 LEU A C 1
ATOM 827 O O . LEU A 1 103 ? -15.407 -35.672 7.191 1.00 34.25 103 LEU A O 1
ATOM 831 N N . ASP A 1 104 ? -16.803 -35.478 5.470 1.00 32.59 104 ASP A N 1
ATOM 832 C CA . ASP A 1 104 ? -17.759 -34.359 5.184 1.00 32.59 104 ASP A CA 1
ATOM 833 C C . ASP A 1 104 ? -17.012 -33.023 4.992 1.00 32.59 104 ASP A C 1
ATOM 835 O O . ASP A 1 104 ? -16.146 -32.659 5.778 1.00 32.59 104 ASP A O 1
ATOM 839 N N . ALA A 1 105 ? -17.095 -32.422 3.795 1.00 33.47 105 ALA A N 1
ATOM 840 C CA . ALA A 1 105 ? -17.991 -31.303 3.438 1.00 33.47 105 ALA A CA 1
ATOM 841 C C . ALA A 1 105 ? -17.672 -30.042 4.273 1.00 33.47 105 ALA A C 1
ATOM 843 O O . ALA A 1 105 ? -17.736 -30.061 5.490 1.00 33.47 105 ALA A O 1
ATOM 844 N N . VAL A 1 106 ? -17.257 -28.906 3.708 1.00 33.25 106 VAL A N 1
ATOM 845 C CA . VAL A 1 106 ? -18.022 -27.986 2.849 1.00 33.25 106 VAL A CA 1
ATOM 846 C C . VAL A 1 106 ? -17.040 -26.947 2.278 1.00 33.25 106 VAL A C 1
ATOM 848 O O . VAL A 1 106 ? -16.086 -26.564 2.950 1.00 33.25 106 VAL A O 1
ATOM 851 N N . GLY A 1 107 ? -17.287 -26.431 1.069 1.00 33.66 107 GLY A N 1
ATOM 852 C CA . GLY A 1 107 ? -16.538 -25.275 0.560 1.00 33.66 107 GLY A CA 1
ATOM 853 C C . GLY A 1 107 ? -16.902 -24.856 -0.859 1.00 33.66 107 GLY A C 1
ATOM 854 O O . GLY A 1 107 ? -16.090 -24.960 -1.769 1.00 33.66 107 GLY A O 1
ATOM 855 N N . ASN A 1 108 ? -18.145 -24.419 -1.037 1.00 38.06 108 ASN A N 1
ATOM 856 C CA . ASN A 1 108 ? -18.754 -23.955 -2.282 1.00 38.06 108 ASN A CA 1
ATOM 857 C C . ASN A 1 108 ? -18.089 -22.671 -2.839 1.00 38.06 108 ASN A C 1
ATOM 859 O O . ASN A 1 108 ? -17.854 -21.736 -2.075 1.00 38.06 108 ASN A O 1
ATOM 863 N N . LYS A 1 109 ? -17.861 -22.587 -4.161 1.00 36.09 109 LYS A N 1
ATOM 864 C CA . LYS A 1 109 ? -17.783 -21.330 -4.945 1.00 36.09 109 LYS A CA 1
ATOM 865 C C . LYS A 1 109 ? -17.753 -21.645 -6.447 1.00 36.09 109 LYS A C 1
ATOM 867 O O . LYS A 1 109 ? -16.789 -22.221 -6.939 1.00 36.09 109 LYS A O 1
ATOM 872 N N . GLY A 1 110 ? -18.783 -21.234 -7.181 1.00 33.78 110 GLY A N 1
ATOM 873 C CA . GLY A 1 110 ? -18.840 -21.379 -8.636 1.00 33.78 110 GLY A CA 1
ATOM 874 C C . GLY A 1 110 ? -19.973 -20.549 -9.222 1.00 33.78 110 GLY A C 1
ATOM 875 O O . GLY A 1 110 ? -21.135 -20.902 -9.094 1.00 33.78 110 GLY A O 1
ATOM 876 N N . TYR A 1 111 ? -19.583 -19.418 -9.787 1.00 38.78 111 TYR A N 1
ATOM 877 C CA . TYR A 1 111 ? -20.357 -18.343 -10.396 1.00 38.78 111 TYR A CA 1
ATOM 878 C C . TYR A 1 111 ? -21.156 -18.778 -11.633 1.00 38.78 111 TYR A C 1
ATOM 880 O O . TYR A 1 111 ? -20.818 -19.730 -12.335 1.00 38.78 111 TYR A O 1
ATOM 888 N N . GLU A 1 112 ? -22.207 -18.005 -11.890 1.00 34.88 112 GLU A N 1
ATOM 889 C CA . GLU A 1 112 ? -23.111 -18.077 -13.031 1.00 34.88 112 GLU A CA 1
ATOM 890 C C . GLU A 1 112 ? -22.369 -17.943 -14.372 1.00 34.88 112 GLU A C 1
ATOM 892 O O . GLU A 1 112 ? -21.454 -17.136 -14.533 1.00 34.88 112 GLU A O 1
ATOM 897 N N . THR A 1 113 ? -22.794 -18.724 -15.365 1.00 35.31 113 THR A N 1
ATOM 898 C CA . THR A 1 113 ? -22.451 -18.526 -16.776 1.00 35.31 113 THR A CA 1
ATOM 899 C C . THR A 1 113 ? -23.752 -18.462 -17.558 1.00 35.31 113 THR A C 1
ATOM 901 O O . THR A 1 113 ? -24.477 -19.445 -17.690 1.00 35.31 113 THR A O 1
ATOM 904 N N . SER A 1 114 ? -24.046 -17.262 -18.047 1.00 45.75 114 SER A N 1
ATOM 905 C CA . SER A 1 114 ? -25.095 -16.960 -19.012 1.00 45.75 114 SER A CA 1
ATOM 906 C C . SER A 1 114 ? -24.685 -17.411 -20.411 1.00 45.75 114 SER A C 1
ATOM 908 O O . SER A 1 114 ? -23.554 -17.150 -20.825 1.00 45.75 114 SER A O 1
ATOM 910 N N . THR A 1 115 ? -25.607 -17.965 -21.191 1.00 35.50 115 THR A N 1
ATOM 911 C CA . THR A 1 115 ? -25.497 -17.962 -22.657 1.00 35.50 115 THR A CA 1
ATOM 912 C C . THR A 1 115 ? -26.893 -17.986 -23.292 1.00 35.50 115 THR A C 1
ATOM 914 O O . THR A 1 115 ? -27.672 -18.915 -23.105 1.00 35.50 115 THR A O 1
ATOM 917 N N . TYR A 1 116 ? -27.184 -16.877 -23.975 1.00 35.34 116 TYR A N 1
ATOM 918 C CA . TYR A 1 116 ? -28.039 -16.662 -25.156 1.00 35.34 116 TYR A CA 1
ATOM 919 C C . TYR A 1 116 ? -27.953 -17.828 -26.174 1.00 35.34 116 TYR A C 1
ATOM 921 O O . TYR A 1 116 ? -27.014 -18.612 -26.108 1.00 35.34 116 TYR A O 1
ATOM 929 N N . ASP A 1 117 ? -28.747 -18.005 -27.228 1.00 30.91 117 ASP A N 1
ATOM 930 C CA . ASP A 1 117 ? -29.992 -17.482 -27.810 1.00 30.91 117 ASP A CA 1
ATOM 931 C C . ASP A 1 117 ? -30.207 -18.336 -29.094 1.00 30.91 117 ASP A C 1
ATOM 933 O O . ASP A 1 117 ? -29.269 -18.953 -29.601 1.00 30.91 117 ASP A O 1
ATOM 937 N N . SER A 1 118 ? -31.420 -18.287 -29.640 1.00 37.31 118 SER A N 1
ATOM 938 C CA . SER A 1 118 ? -31.777 -18.484 -31.048 1.00 37.31 118 SER A CA 1
ATOM 939 C C . SER A 1 118 ? -32.049 -19.889 -31.606 1.00 37.31 118 SER A C 1
ATOM 941 O O . SER A 1 118 ? -31.186 -20.715 -31.894 1.00 37.31 118 SER A O 1
ATOM 943 N N . SER A 1 119 ? -33.346 -20.040 -31.870 1.00 45.81 119 SER A N 1
ATOM 944 C CA . SER A 1 119 ? -34.063 -20.915 -32.788 1.00 45.81 119 SER A CA 1
ATOM 945 C C . SER A 1 119 ? -33.471 -20.999 -34.202 1.00 45.81 119 SER A C 1
ATOM 947 O O . SER A 1 119 ? -33.151 -19.975 -34.803 1.00 45.81 119 SER A O 1
ATOM 949 N N . SER A 1 120 ? -33.496 -22.195 -34.796 1.00 37.28 120 SER A N 1
ATOM 950 C CA . SER A 1 120 ? -34.025 -22.4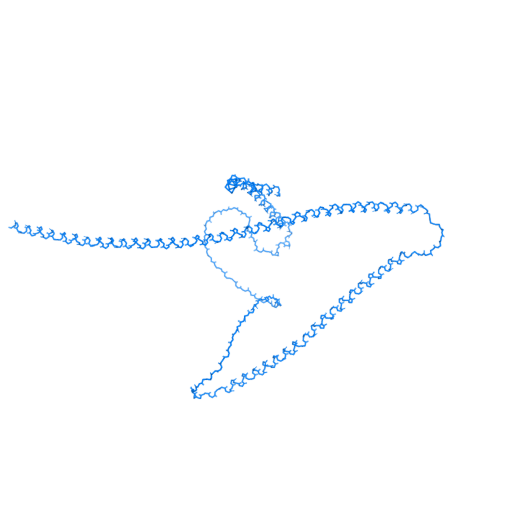49 -36.150 1.00 37.28 120 SER A CA 1
ATOM 951 C C . SER A 1 120 ? -33.941 -23.939 -36.473 1.00 37.28 120 SER A C 1
ATOM 953 O O . SER A 1 120 ? -32.858 -24.476 -36.692 1.00 37.28 120 SER A O 1
ATOM 955 N N . ASP A 1 121 ? -35.107 -24.577 -36.530 1.00 38.97 121 ASP A N 1
ATOM 956 C CA . ASP A 1 121 ? -35.311 -25.852 -37.205 1.00 38.97 121 ASP A CA 1
ATOM 957 C C . ASP A 1 121 ? -35.339 -25.607 -38.720 1.00 38.97 121 ASP A C 1
ATOM 959 O O . ASP A 1 121 ? -36.188 -24.864 -39.216 1.00 38.97 121 ASP A O 1
ATOM 963 N N . GLN A 1 122 ? -34.435 -26.251 -39.456 1.00 39.12 122 GLN A N 1
ATOM 964 C CA . GLN A 1 122 ? -34.672 -26.627 -40.848 1.00 39.12 122 GLN A CA 1
ATOM 965 C C . GLN A 1 122 ? -34.190 -28.061 -41.067 1.00 39.12 122 GLN A C 1
ATOM 967 O O . GLN A 1 122 ? -33.046 -28.412 -40.771 1.00 39.12 122 GLN A O 1
ATOM 972 N N . ASP A 1 123 ? -35.124 -28.868 -41.562 1.00 47.44 123 ASP A N 1
ATOM 973 C CA . ASP A 1 123 ? -35.001 -30.278 -41.907 1.00 47.44 123 ASP A CA 1
ATOM 974 C C . ASP A 1 123 ? -33.880 -30.556 -42.929 1.00 47.44 123 ASP A C 1
ATOM 976 O O . ASP A 1 123 ? -33.671 -29.757 -43.848 1.00 47.44 123 ASP A O 1
ATOM 980 N N . PRO A 1 124 ? -33.195 -31.712 -42.850 1.00 43.78 124 PRO A N 1
ATOM 981 C CA . PRO A 1 124 ? -32.345 -32.197 -43.923 1.00 43.78 124 PRO A CA 1
ATOM 982 C C . PRO A 1 124 ? -33.164 -33.039 -44.908 1.00 43.78 124 PRO A C 1
ATOM 984 O O . PRO A 1 124 ? -33.859 -33.983 -44.522 1.00 43.78 124 PRO A O 1
ATOM 987 N N . ASP A 1 125 ? -33.039 -32.714 -46.191 1.00 40.25 125 ASP A N 1
ATOM 988 C CA . ASP A 1 125 ? -33.540 -33.543 -47.278 1.00 40.25 125 ASP A CA 1
ATOM 989 C C . ASP A 1 125 ? -32.624 -34.761 -47.504 1.00 40.25 125 ASP A C 1
ATOM 991 O O . ASP A 1 125 ? -31.397 -34.676 -47.434 1.00 40.25 125 ASP A O 1
ATOM 995 N N . ASP A 1 126 ? -33.304 -35.877 -47.740 1.00 42.62 126 ASP A N 1
ATOM 996 C CA . ASP A 1 126 ? -32.942 -37.122 -48.414 1.00 42.62 126 ASP A CA 1
ATOM 997 C C . ASP A 1 126 ? -31.486 -37.647 -48.396 1.00 42.62 126 ASP A C 1
ATOM 999 O O . ASP A 1 126 ? -30.580 -37.133 -49.051 1.00 42.62 126 ASP A O 1
ATOM 1003 N N . SER A 1 127 ? -31.320 -38.822 -47.773 1.00 48.56 127 SER A N 1
ATOM 1004 C CA . SER A 1 127 ? -30.857 -40.051 -48.454 1.00 48.56 127 SER A CA 1
ATOM 1005 C C . SER A 1 127 ? -29.929 -40.907 -47.587 1.00 48.56 127 SER A C 1
ATOM 1007 O O . SER A 1 127 ? -28.749 -40.617 -47.394 1.00 48.56 127 SER A O 1
ATOM 1009 N N . SER A 1 128 ? -30.447 -42.036 -47.096 1.00 39.16 128 SER A N 1
ATOM 1010 C CA . SER A 1 128 ? -29.931 -43.363 -47.479 1.00 39.16 128 SER A CA 1
ATOM 1011 C C . SER A 1 128 ? -30.569 -44.496 -46.663 1.00 39.16 128 SER A C 1
ATOM 1013 O O . SER A 1 128 ? -30.454 -44.609 -45.446 1.00 39.16 128 SER A O 1
ATOM 1015 N N . TYR A 1 129 ? -31.274 -45.349 -47.402 1.00 42.50 129 TYR A N 1
ATOM 1016 C CA . TYR A 1 129 ? -31.251 -46.811 -47.339 1.00 42.50 129 TYR A CA 1
ATOM 1017 C C . TYR A 1 129 ? -30.773 -47.485 -46.025 1.00 42.50 129 TYR A C 1
ATOM 1019 O O . TYR A 1 129 ? -29.586 -47.649 -45.773 1.00 42.50 129 TYR A O 1
ATOM 1027 N N . TYR A 1 130 ? -31.759 -47.989 -45.272 1.00 49.03 130 TYR A N 1
ATOM 1028 C CA . TYR A 1 130 ? -31.742 -49.120 -44.329 1.00 49.03 130 TYR A CA 1
ATOM 1029 C C . TYR A 1 130 ? -30.574 -49.261 -43.334 1.00 49.03 130 TYR A C 1
ATOM 1031 O O . TYR A 1 130 ? -29.525 -49.817 -43.651 1.00 49.03 130 TYR A O 1
ATOM 1039 N N . ASN A 1 131 ? -30.865 -49.040 -42.044 1.00 46.41 131 ASN A N 1
ATOM 1040 C CA . ASN A 1 131 ? -30.321 -49.928 -41.013 1.00 46.41 131 ASN A CA 1
ATOM 1041 C C . ASN A 1 131 ? -31.287 -50.132 -39.832 1.00 46.41 131 ASN A C 1
ATOM 1043 O O . ASN A 1 131 ? -31.582 -49.238 -39.041 1.00 46.41 131 ASN A O 1
ATOM 1047 N N . TYR A 1 132 ? -31.794 -51.358 -39.734 1.00 48.78 132 TYR A N 1
ATOM 1048 C CA . TYR A 1 132 ? -32.922 -51.824 -38.919 1.00 48.78 132 TYR A CA 1
ATOM 1049 C C . TYR A 1 132 ? -32.595 -51.994 -37.413 1.00 48.78 132 TYR A C 1
ATOM 1051 O O . TYR A 1 132 ? -33.110 -52.899 -36.762 1.00 48.78 132 TYR A O 1
ATOM 1059 N N . SER A 1 133 ? -31.734 -51.145 -36.836 1.00 57.00 133 SER A N 1
ATOM 1060 C CA . SER A 1 133 ? -31.205 -51.320 -35.464 1.00 57.00 133 SER A CA 1
ATOM 1061 C C . SER A 1 133 ? -31.657 -50.244 -34.455 1.00 57.00 133 SER A C 1
ATOM 1063 O O . SER A 1 133 ? -31.449 -50.373 -33.249 1.00 57.00 133 SER A O 1
ATOM 1065 N N . ASN A 1 134 ? -32.339 -49.183 -34.904 1.00 54.53 134 ASN A N 1
ATOM 1066 C CA . ASN A 1 134 ? -32.598 -48.005 -34.061 1.00 54.53 134 ASN A CA 1
ATOM 1067 C C . ASN A 1 134 ? -33.770 -48.154 -33.054 1.00 54.53 134 ASN A C 1
ATOM 1069 O O . ASN A 1 134 ? -33.819 -47.456 -32.041 1.00 54.53 134 ASN A O 1
ATOM 1073 N N . TYR A 1 135 ? -34.700 -49.095 -33.264 1.00 60.53 135 TYR A N 1
ATOM 1074 C CA . TYR A 1 135 ? -35.878 -49.265 -32.390 1.00 60.53 135 TYR A CA 1
ATOM 1075 C C . TYR A 1 135 ? -35.552 -49.832 -30.995 1.00 60.53 135 TYR A C 1
ATOM 1077 O O . TYR A 1 135 ? -36.271 -49.560 -30.029 1.00 60.53 135 TYR A O 1
ATOM 1085 N N . GLY A 1 136 ? -34.470 -50.609 -30.862 1.00 63.41 136 GLY A N 1
ATOM 1086 C CA . GLY A 1 136 ? -34.045 -51.176 -29.575 1.00 63.41 136 GLY A CA 1
ATOM 1087 C C . GLY A 1 136 ? -33.439 -50.128 -28.639 1.00 63.41 136 GLY A C 1
ATOM 1088 O O . GLY A 1 136 ? -33.737 -50.109 -27.441 1.00 63.41 136 GLY A O 1
ATOM 1089 N N . ASN A 1 137 ? -32.651 -49.208 -29.201 1.00 67.50 137 ASN A N 1
ATOM 1090 C CA . ASN A 1 137 ? -32.021 -48.118 -28.459 1.00 67.50 137 ASN A CA 1
ATOM 1091 C C . ASN A 1 137 ? -33.055 -47.092 -27.999 1.00 67.50 137 ASN A C 1
ATOM 1093 O O . ASN A 1 137 ? -33.038 -46.715 -26.831 1.00 67.50 137 ASN A O 1
ATOM 1097 N N . TYR A 1 138 ? -34.023 -46.740 -28.856 1.00 69.06 138 TYR A N 1
ATOM 1098 C CA . TYR A 1 138 ? -35.130 -45.850 -28.491 1.00 69.06 138 TYR A CA 1
ATOM 1099 C C . TYR A 1 138 ? -35.947 -46.381 -27.313 1.00 69.06 138 TYR A C 1
ATOM 1101 O O . TYR A 1 138 ? -36.343 -45.616 -26.441 1.00 69.06 138 TYR A O 1
ATOM 1109 N N . ARG A 1 139 ? -36.178 -47.698 -27.236 1.00 73.38 139 ARG A N 1
ATOM 1110 C CA . ARG A 1 139 ? -36.940 -48.300 -26.133 1.00 73.38 139 ARG A CA 1
ATOM 1111 C C . ARG A 1 139 ? -36.174 -48.261 -24.807 1.00 73.38 139 ARG A C 1
ATOM 1113 O O . ARG A 1 139 ? -36.781 -47.971 -23.780 1.00 73.38 139 ARG A O 1
ATOM 1120 N N . ARG A 1 140 ? -34.857 -48.508 -24.824 1.00 77.56 140 ARG A N 1
ATOM 1121 C CA . ARG A 1 140 ? -33.996 -48.360 -23.633 1.00 77.56 140 ARG A CA 1
ATOM 1122 C C . ARG A 1 140 ? -33.875 -46.908 -23.195 1.00 77.56 140 ARG A C 1
ATOM 1124 O O . ARG A 1 140 ? -34.022 -46.640 -22.008 1.00 77.56 140 ARG A O 1
ATOM 1131 N N . LEU A 1 141 ? -33.659 -45.991 -24.138 1.00 80.19 141 LEU A N 1
ATOM 1132 C CA . LEU A 1 141 ? -33.618 -44.558 -23.853 1.00 80.19 141 LEU A CA 1
ATOM 1133 C C . LEU A 1 141 ? -34.949 -44.090 -23.272 1.00 80.19 141 LEU A C 1
ATOM 1135 O O . LEU A 1 141 ? -34.956 -43.414 -22.258 1.00 80.19 141 LEU A O 1
ATOM 1139 N N . ARG A 1 142 ? -36.077 -44.515 -23.849 1.00 81.31 142 ARG A N 1
ATOM 1140 C CA . ARG A 1 142 ? -37.411 -44.173 -23.345 1.00 81.31 142 ARG A CA 1
ATOM 1141 C C . ARG A 1 142 ? -37.661 -44.731 -21.946 1.00 81.31 142 ARG A C 1
ATOM 1143 O O . ARG A 1 142 ? -38.248 -44.031 -21.138 1.00 81.31 142 ARG A O 1
ATOM 1150 N N . GLY A 1 143 ? -37.177 -45.941 -21.651 1.00 82.25 143 GLY A N 1
ATOM 1151 C CA . GLY A 1 143 ? -37.189 -46.495 -20.293 1.00 82.25 143 GLY A CA 1
ATOM 1152 C C . GLY A 1 143 ? -36.373 -45.648 -19.312 1.00 82.25 143 GLY A C 1
ATOM 1153 O O . GLY A 1 143 ? -36.871 -45.297 -18.248 1.00 82.25 143 GLY A O 1
ATOM 1154 N N . LYS A 1 144 ? -35.163 -45.241 -19.716 1.00 85.25 144 LYS A N 1
ATOM 1155 C CA . LYS A 1 144 ? -34.288 -44.346 -18.943 1.00 85.25 144 LYS A CA 1
ATOM 1156 C C . LYS A 1 144 ? -34.935 -42.975 -18.712 1.00 85.25 144 LYS A C 1
ATOM 1158 O O . LYS A 1 144 ? -34.863 -42.447 -17.615 1.00 85.25 144 LYS A O 1
ATOM 1163 N N . ILE A 1 145 ? -35.600 -42.427 -19.730 1.00 85.12 145 ILE A N 1
ATOM 1164 C CA . ILE A 1 145 ? -36.332 -41.158 -19.652 1.00 85.12 145 ILE A CA 1
ATOM 1165 C C . ILE A 1 145 ? -37.488 -41.285 -18.659 1.00 85.12 145 ILE A C 1
ATOM 1167 O O . ILE A 1 145 ? -37.596 -40.455 -17.770 1.00 85.12 145 ILE A O 1
ATOM 1171 N N . THR A 1 146 ? -38.293 -42.351 -18.725 1.00 84.94 146 THR A N 1
ATOM 1172 C CA . THR A 1 146 ? -39.390 -42.552 -17.761 1.00 84.94 146 THR A CA 1
ATOM 1173 C C . THR A 1 146 ? -38.904 -42.781 -16.329 1.00 84.94 146 THR A C 1
ATOM 1175 O O . THR A 1 146 ? -39.576 -42.381 -15.383 1.00 84.94 146 THR A O 1
ATOM 1178 N N . GLU A 1 147 ? -37.745 -43.421 -16.160 1.00 87.00 147 GLU A N 1
ATOM 1179 C CA . GLU A 1 147 ? -37.111 -43.636 -14.856 1.00 87.00 147 GLU A CA 1
ATOM 1180 C C . GLU A 1 147 ? -36.615 -42.308 -14.269 1.00 87.00 147 GLU A C 1
ATOM 1182 O O . GLU A 1 147 ? -37.005 -41.950 -13.159 1.00 87.00 147 GLU A O 1
ATOM 1187 N N . LEU A 1 148 ? -35.870 -41.524 -15.055 1.00 86.38 148 LEU A N 1
ATOM 1188 C CA . LEU A 1 148 ? -35.395 -40.194 -14.667 1.00 86.38 148 LEU A CA 1
ATOM 1189 C C . LEU A 1 148 ? -36.554 -39.221 -14.405 1.00 86.38 148 LEU A C 1
ATOM 1191 O O . LEU A 1 148 ? -36.509 -38.470 -13.439 1.00 86.38 148 LEU A O 1
ATOM 1195 N N . GLU A 1 149 ? -37.624 -39.255 -15.203 1.00 84.25 149 GLU A N 1
ATOM 1196 C CA . GLU A 1 149 ? -38.847 -38.479 -14.948 1.00 84.25 149 GLU A CA 1
ATOM 1197 C C . GLU A 1 149 ? -39.522 -38.882 -13.625 1.00 84.25 149 GLU A C 1
ATOM 1199 O O . GLU A 1 149 ? -40.077 -38.032 -12.925 1.00 84.25 149 GLU A O 1
ATOM 1204 N N . GLY A 1 150 ? -39.471 -40.167 -13.260 1.00 85.62 150 GLY A N 1
ATOM 1205 C CA . GLY A 1 150 ? -39.955 -40.671 -11.975 1.00 85.62 150 GLY A CA 1
ATOM 1206 C C . GLY A 1 150 ? -39.110 -40.186 -10.795 1.00 85.62 150 GLY A C 1
ATOM 1207 O O . GLY A 1 150 ? -39.662 -39.720 -9.796 1.00 85.62 150 GLY A O 1
ATOM 1208 N N . GLU A 1 151 ? -37.784 -40.238 -10.923 1.00 84.88 151 GLU A N 1
ATOM 1209 C CA . GLU A 1 151 ? -36.842 -39.719 -9.922 1.00 84.88 151 GLU A CA 1
ATOM 1210 C C . GLU A 1 151 ? -36.986 -38.204 -9.734 1.00 84.88 151 GLU A C 1
ATOM 1212 O O . GLU A 1 151 ? -37.029 -37.720 -8.603 1.00 84.88 151 GLU A O 1
ATOM 1217 N N . LEU A 1 152 ? -37.157 -37.458 -10.827 1.00 81.25 152 LEU A N 1
ATOM 1218 C CA . LEU A 1 152 ? -37.309 -36.004 -10.804 1.00 81.25 152 LEU A CA 1
ATOM 1219 C C . LEU A 1 152 ? -38.615 -35.590 -10.109 1.00 81.25 152 LEU A C 1
ATOM 1221 O O . LEU A 1 152 ? -38.608 -34.689 -9.273 1.00 81.25 152 LEU A O 1
ATOM 1225 N N . ARG A 1 153 ? -39.723 -36.307 -10.353 1.00 82.38 153 ARG A N 1
ATOM 1226 C CA . ARG A 1 153 ? -40.977 -36.109 -9.601 1.00 82.38 153 ARG A CA 1
ATOM 1227 C C . ARG A 1 153 ? -40.819 -36.432 -8.118 1.00 82.38 153 ARG A C 1
ATOM 1229 O O . ARG A 1 153 ? -41.368 -35.714 -7.288 1.00 82.38 153 ARG A O 1
ATOM 1236 N N . LYS A 1 154 ? -40.080 -37.491 -7.776 1.00 83.06 154 LYS A N 1
ATOM 1237 C CA . LYS A 1 154 ? -39.843 -37.882 -6.380 1.00 83.06 154 LYS A CA 1
ATOM 1238 C C . LYS A 1 154 ? -39.051 -36.808 -5.629 1.00 83.06 154 LYS A C 1
ATOM 1240 O O . LYS A 1 154 ? -39.491 -36.385 -4.566 1.00 83.06 154 LYS A O 1
ATOM 1245 N N . LEU A 1 155 ? -37.969 -36.307 -6.225 1.00 79.19 155 LEU A N 1
ATOM 1246 C CA . LEU A 1 155 ? -37.177 -35.201 -5.677 1.00 79.19 155 LEU A CA 1
ATOM 1247 C C . LEU A 1 155 ? -37.987 -33.905 -5.571 1.00 79.19 155 LEU A C 1
ATOM 1249 O O . LEU A 1 155 ? -37.852 -33.175 -4.595 1.00 79.19 155 LEU A O 1
ATOM 1253 N N . GLN A 1 156 ? -38.861 -33.622 -6.539 1.00 78.50 156 GLN A N 1
ATOM 1254 C CA . GLN A 1 156 ? -39.719 -32.439 -6.502 1.00 78.50 156 GLN A CA 1
ATOM 1255 C C . GLN A 1 156 ? -40.754 -32.508 -5.368 1.00 78.50 156 GLN A C 1
ATOM 1257 O O . GLN A 1 156 ? -41.011 -31.498 -4.715 1.00 78.50 156 GLN A O 1
ATOM 1262 N N . VAL A 1 157 ? -41.326 -33.688 -5.104 1.00 77.94 157 VAL A N 1
ATOM 1263 C CA . VAL A 1 157 ? -42.218 -33.917 -3.953 1.00 77.94 157 VAL A CA 1
ATOM 1264 C C . VAL A 1 157 ? -41.443 -33.819 -2.640 1.00 77.94 157 VAL A C 1
ATOM 1266 O O . VAL A 1 157 ? -41.891 -33.142 -1.723 1.00 77.94 157 VAL A O 1
ATOM 1269 N N . GLU A 1 158 ? -40.260 -34.424 -2.557 1.00 74.44 158 GLU A N 1
ATOM 1270 C CA . GLU A 1 158 ? -39.390 -34.359 -1.378 1.00 74.44 158 GLU A CA 1
ATOM 1271 C C . GLU A 1 158 ? -38.963 -32.912 -1.072 1.00 74.44 158 GLU A C 1
ATOM 1273 O O . GLU A 1 158 ? -39.040 -32.467 0.069 1.00 74.44 158 GLU A O 1
ATOM 1278 N N . GLN A 1 159 ? -38.655 -32.115 -2.099 1.00 72.81 159 GLN A N 1
ATOM 1279 C CA . GLN A 1 159 ? -38.389 -30.683 -1.959 1.00 72.81 159 GLN A CA 1
ATOM 1280 C C . GLN A 1 159 ? -39.628 -29.886 -1.517 1.00 72.81 159 GLN A C 1
ATOM 1282 O O . GLN A 1 159 ? -39.492 -28.933 -0.752 1.00 72.81 159 GLN A O 1
ATOM 1287 N N . GLN A 1 160 ? -40.833 -30.239 -1.978 1.00 68.44 160 GLN A N 1
ATOM 1288 C CA . GLN A 1 160 ? -42.070 -29.584 -1.534 1.00 68.44 160 GLN A CA 1
ATOM 1289 C C . GLN A 1 160 ? -42.467 -29.951 -0.103 1.00 68.44 160 GLN A C 1
ATOM 1291 O O . GLN A 1 160 ? -43.095 -29.132 0.553 1.00 68.44 160 GLN A O 1
ATOM 1296 N N . VAL A 1 161 ? -42.106 -31.141 0.384 1.00 68.12 161 VAL A N 1
ATOM 1297 C CA . VAL A 1 161 ? -42.386 -31.585 1.761 1.00 68.12 161 VAL A CA 1
ATOM 1298 C C . VAL A 1 161 ? -41.329 -31.070 2.742 1.00 68.12 161 VAL A C 1
ATOM 1300 O O . VAL A 1 161 ? -41.664 -30.678 3.855 1.00 68.12 161 VAL A O 1
ATOM 1303 N N . ASN A 1 162 ? -40.065 -30.987 2.327 1.00 69.31 162 ASN A N 1
ATOM 1304 C CA . ASN A 1 162 ? -38.988 -30.499 3.191 1.00 69.31 162 ASN A CA 1
ATOM 1305 C C . ASN A 1 162 ? -39.041 -28.980 3.421 1.00 69.31 162 ASN A C 1
ATOM 1307 O O . ASN A 1 162 ? -38.611 -28.516 4.469 1.00 69.31 162 ASN A O 1
ATOM 1311 N N . LYS A 1 163 ? -39.608 -28.201 2.489 1.00 69.81 163 LYS A N 1
ATOM 1312 C CA . LYS A 1 163 ? -39.807 -26.749 2.657 1.00 69.81 163 LYS A CA 1
ATOM 1313 C C . LYS A 1 163 ? -40.673 -26.382 3.877 1.00 69.81 163 LYS A C 1
ATOM 1315 O O . LYS A 1 163 ? -40.148 -25.714 4.760 1.00 69.81 163 LYS A O 1
ATOM 1320 N N . PRO A 1 164 ? -41.936 -26.840 3.990 1.00 68.25 164 PRO A N 1
ATOM 1321 C CA . PRO A 1 164 ? -42.762 -26.536 5.153 1.00 68.25 164 PRO A CA 1
ATOM 1322 C C . PRO A 1 164 ? -42.239 -27.210 6.425 1.00 68.25 164 PRO A C 1
ATOM 1324 O O . PRO A 1 164 ? -42.407 -26.656 7.499 1.00 68.25 164 PRO A O 1
ATOM 1327 N N . ASN A 1 165 ? -41.574 -28.369 6.336 1.00 72.00 165 ASN A N 1
ATOM 1328 C CA . ASN A 1 165 ? -40.991 -29.016 7.517 1.00 72.00 165 ASN A CA 1
ATOM 1329 C C . ASN A 1 165 ? -39.835 -28.211 8.124 1.00 72.00 165 ASN A C 1
ATOM 1331 O O . ASN A 1 165 ? -39.706 -28.179 9.344 1.00 72.00 165 ASN A O 1
ATOM 1335 N N . ASN A 1 166 ? -39.024 -27.551 7.295 1.00 74.38 166 ASN A N 1
ATOM 1336 C CA . ASN A 1 166 ? -37.976 -26.658 7.784 1.00 74.38 166 ASN A CA 1
ATOM 1337 C C . ASN A 1 166 ? -38.580 -25.401 8.426 1.00 74.38 166 ASN A C 1
ATOM 1339 O O . ASN A 1 166 ? -38.181 -25.042 9.523 1.00 74.38 166 ASN A O 1
ATOM 1343 N N . GLU A 1 167 ? -39.603 -24.802 7.806 1.00 81.38 167 GLU A N 1
ATOM 1344 C CA . GLU A 1 167 ? -40.313 -23.646 8.380 1.00 81.38 167 GLU A CA 1
ATOM 1345 C C . GLU A 1 167 ? -40.996 -23.995 9.715 1.00 81.38 167 GLU A C 1
ATOM 1347 O O . GLU A 1 167 ? -40.946 -23.220 10.664 1.00 81.38 167 GLU A O 1
ATOM 1352 N N . ILE A 1 168 ? -41.601 -25.184 9.826 1.00 84.19 168 ILE A N 1
ATOM 1353 C CA . ILE A 1 168 ? -42.181 -25.678 11.083 1.00 84.19 168 ILE A CA 1
ATOM 1354 C C . ILE A 1 168 ? -41.095 -25.851 12.152 1.00 84.19 168 ILE A C 1
ATOM 1356 O O . ILE A 1 168 ? -41.312 -25.437 13.287 1.00 84.19 168 ILE A O 1
ATOM 1360 N N . ALA A 1 169 ? -39.936 -26.415 11.802 1.00 83.62 169 ALA A N 1
ATOM 1361 C CA . ALA A 1 169 ? -38.824 -26.585 12.737 1.00 83.62 169 ALA A CA 1
ATOM 1362 C C . ALA A 1 169 ? -38.271 -25.238 13.236 1.00 83.62 169 ALA A C 1
ATOM 1364 O O . ALA A 1 169 ? -37.988 -25.100 14.426 1.00 83.62 169 ALA A O 1
ATOM 1365 N N . ASP A 1 170 ? -38.184 -24.236 12.357 1.00 82.44 170 ASP A N 1
ATOM 1366 C CA . ASP A 1 170 ? -37.764 -22.881 12.721 1.00 82.44 170 ASP A CA 1
ATOM 1367 C C . ASP A 1 170 ? -38.762 -22.241 13.707 1.00 82.44 170 ASP A C 1
ATOM 1369 O O . ASP A 1 170 ? -38.363 -21.730 14.754 1.00 82.44 170 ASP A O 1
ATOM 1373 N N . TYR A 1 171 ? -40.072 -22.348 13.447 1.00 86.81 171 TYR A N 1
ATOM 1374 C CA . TYR A 1 171 ? -41.100 -21.846 14.370 1.00 86.81 171 TYR A CA 1
ATOM 1375 C C . TYR A 1 171 ? -41.144 -22.605 15.705 1.00 86.81 171 TYR A C 1
ATOM 1377 O O . TYR A 1 171 ? -41.414 -22.006 16.749 1.00 86.81 171 TYR A O 1
ATOM 1385 N N . GLU A 1 172 ? -40.900 -23.917 15.703 1.00 87.50 172 GLU A N 1
ATOM 1386 C CA . GLU A 1 172 ? -40.810 -24.717 16.929 1.00 87.50 172 GLU A CA 1
ATOM 1387 C C . GLU A 1 172 ? -39.623 -24.285 17.797 1.00 87.50 172 GLU A C 1
ATOM 1389 O O . GLU A 1 172 ? -39.757 -24.184 19.022 1.00 87.50 172 GLU A O 1
ATOM 1394 N N . GLU A 1 173 ? -38.489 -23.971 17.172 1.00 88.81 173 GLU A N 1
ATOM 1395 C CA . GLU A 1 173 ? -37.297 -23.480 17.855 1.00 88.81 173 GLU A CA 1
ATOM 1396 C C . GLU A 1 173 ? -37.490 -22.056 18.396 1.00 88.81 173 GLU A C 1
ATOM 1398 O O . GLU A 1 173 ? -37.192 -21.795 19.564 1.00 88.81 173 GLU A O 1
ATOM 1403 N N . GLU A 1 174 ? -38.082 -21.148 17.617 1.00 90.69 174 GLU A N 1
ATOM 1404 C CA . GLU A 1 174 ? -38.452 -19.809 18.095 1.00 90.69 174 GLU A CA 1
ATOM 1405 C C . GLU A 1 174 ? -39.411 -19.876 19.294 1.00 90.69 174 GLU A C 1
ATOM 1407 O O . GLU A 1 174 ? -39.238 -19.157 20.286 1.00 90.69 174 GLU A O 1
ATOM 1412 N N . LEU A 1 175 ? -40.394 -20.783 19.251 1.00 91.56 175 LEU A N 1
ATOM 1413 C CA . LEU A 1 175 ? -41.325 -21.013 20.355 1.00 91.56 175 LEU A CA 1
ATOM 1414 C C . LEU A 1 175 ? -40.609 -21.570 21.597 1.00 91.56 175 LEU A C 1
ATOM 1416 O O . LEU A 1 175 ? -40.979 -21.224 22.723 1.00 91.56 175 LEU A O 1
ATOM 1420 N N . ARG A 1 176 ? -39.596 -22.424 21.414 1.00 93.12 176 ARG A N 1
ATOM 1421 C CA . ARG A 1 176 ? -38.767 -22.966 22.501 1.00 93.12 176 ARG A CA 1
ATOM 1422 C C . ARG A 1 176 ? -37.965 -21.860 23.183 1.00 93.12 176 ARG A C 1
ATOM 1424 O O . ARG A 1 176 ? -38.048 -21.726 24.403 1.00 93.12 176 ARG A O 1
ATOM 1431 N N . VAL A 1 177 ? -37.282 -21.027 22.401 1.00 94.12 177 VAL A N 1
ATOM 1432 C CA . VAL A 1 177 ? -36.492 -19.891 22.902 1.00 94.12 177 VAL A CA 1
ATOM 1433 C C . VAL A 1 177 ? -37.379 -18.869 23.619 1.00 94.12 177 VAL A C 1
ATOM 1435 O O . VAL A 1 177 ? -37.012 -18.358 24.676 1.00 94.12 177 VAL A O 1
ATOM 1438 N N . ALA A 1 178 ? -38.568 -18.574 23.087 1.00 92.62 178 ALA A N 1
ATOM 1439 C CA . ALA A 1 178 ? -39.510 -17.666 23.738 1.00 92.62 178 ALA A CA 1
ATOM 1440 C C . ALA A 1 178 ? -39.997 -18.207 25.095 1.00 92.62 178 ALA A C 1
ATOM 1442 O O . ALA A 1 178 ? -40.083 -17.448 26.059 1.00 92.62 178 ALA A O 1
ATOM 1443 N N . LYS A 1 179 ? -40.276 -19.514 25.194 1.00 93.62 179 LYS A N 1
ATOM 1444 C CA . LYS A 1 179 ? -40.671 -20.160 26.457 1.00 93.62 179 LYS A CA 1
ATOM 1445 C C . LYS A 1 179 ? -39.562 -20.118 27.503 1.00 93.62 179 LYS A C 1
ATOM 1447 O O . LYS A 1 179 ? -39.850 -19.816 28.654 1.00 93.62 179 LYS A O 1
ATOM 1452 N N . GLU A 1 180 ? -38.320 -20.380 27.109 1.00 94.19 180 GLU A N 1
ATOM 1453 C CA . GLU A 1 180 ? -37.164 -20.297 28.007 1.00 94.19 180 GLU A CA 1
ATOM 1454 C C . GLU A 1 180 ? -36.963 -18.866 28.532 1.00 94.19 180 GLU A C 1
ATOM 1456 O O . GLU A 1 180 ? -36.801 -18.669 29.731 1.00 94.19 180 GLU A O 1
ATOM 1461 N N . LYS A 1 181 ? -37.098 -17.847 27.669 1.00 94.88 181 LYS A N 1
ATOM 1462 C CA . LYS A 1 181 ? -37.051 -16.432 28.084 1.00 94.88 181 LYS A CA 1
ATOM 1463 C C . LYS A 1 181 ? -38.163 -16.058 29.067 1.00 94.88 181 LYS A C 1
ATOM 1465 O O . LYS A 1 181 ? -37.932 -15.300 30.012 1.00 94.88 181 LYS A O 1
ATOM 1470 N N . ILE A 1 182 ? -39.370 -16.584 28.860 1.00 94.56 182 ILE A N 1
ATOM 1471 C CA . ILE A 1 182 ? -40.482 -16.391 29.797 1.00 94.56 182 ILE A CA 1
ATOM 1472 C C . ILE A 1 182 ? -40.142 -17.042 31.137 1.00 94.56 182 ILE A C 1
ATOM 1474 O O . ILE A 1 182 ? -40.243 -16.366 32.150 1.00 94.56 182 ILE A O 1
ATOM 1478 N N . GLN A 1 183 ? -39.640 -18.278 31.148 1.00 94.69 183 GLN A N 1
ATOM 1479 C CA . GLN A 1 183 ? -39.225 -18.946 32.386 1.00 94.69 183 GLN A CA 1
ATOM 1480 C C . GLN A 1 183 ? -38.133 -18.166 33.122 1.00 94.69 183 GLN A C 1
ATOM 1482 O O . GLN A 1 183 ? -38.284 -17.901 34.309 1.00 94.69 183 GLN A O 1
ATOM 1487 N N . SER A 1 184 ? -37.095 -17.700 32.419 1.00 89.19 184 SER A N 1
ATOM 1488 C CA . SER A 1 184 ? -36.035 -16.900 33.045 1.00 89.19 184 SER A CA 1
ATOM 1489 C C . SER A 1 184 ? -36.548 -15.583 33.638 1.00 89.19 184 SER A C 1
ATOM 1491 O O . SER A 1 184 ? -36.106 -15.178 34.708 1.00 89.19 184 SER A O 1
ATOM 1493 N N . SER A 1 185 ? -37.513 -14.924 32.984 1.00 91.31 185 SER A N 1
ATOM 1494 C CA . SER A 1 185 ? -38.085 -13.678 33.516 1.00 91.31 185 SER A CA 1
ATOM 1495 C C . SER A 1 185 ? -39.096 -13.930 34.640 1.00 91.31 185 SER A C 1
ATOM 1497 O O . SER A 1 185 ? -39.173 -13.140 35.573 1.00 91.31 185 SER A O 1
ATOM 1499 N N . GLU A 1 186 ? -39.838 -15.041 34.614 1.00 93.00 186 GLU A N 1
ATOM 1500 C CA . GLU A 1 186 ? -40.682 -15.484 35.730 1.00 93.00 186 GLU A CA 1
ATOM 1501 C C . GLU A 1 186 ? -39.851 -15.814 36.978 1.00 93.00 186 GLU A C 1
ATOM 1503 O O . GLU A 1 186 ? -40.233 -15.421 38.082 1.00 93.00 186 GLU A O 1
ATOM 1508 N N . GLU A 1 187 ? -38.704 -16.479 36.810 1.00 93.56 187 GLU A N 1
ATOM 1509 C CA . GLU A 1 187 ? -37.748 -16.757 37.888 1.00 93.56 187 GLU A CA 1
ATOM 1510 C C . GLU A 1 187 ? -37.189 -15.462 38.493 1.00 93.56 187 GLU A C 1
ATOM 1512 O O . GLU A 1 187 ? -37.237 -15.295 39.713 1.00 93.56 187 GLU A O 1
ATOM 1517 N N . GLU A 1 188 ? -36.761 -14.507 37.660 1.00 93.88 188 GLU A N 1
ATOM 1518 C CA . GLU A 1 188 ? -36.293 -13.188 38.109 1.00 93.88 188 GLU A CA 1
ATOM 1519 C C . GLU A 1 188 ? -37.398 -12.413 38.848 1.00 93.88 188 GLU A C 1
ATOM 1521 O O . GLU A 1 188 ? -37.167 -11.838 39.912 1.00 93.88 188 GLU A O 1
ATOM 1526 N N . ILE A 1 189 ? -38.639 -12.449 38.349 1.00 92.56 189 ILE A N 1
ATOM 1527 C CA . ILE A 1 189 ? -39.794 -11.844 39.029 1.00 92.56 189 ILE A CA 1
ATOM 1528 C C . ILE A 1 189 ? -40.040 -12.509 40.390 1.00 92.56 189 ILE A C 1
ATOM 1530 O O . ILE A 1 189 ? -40.375 -11.819 41.355 1.00 92.56 189 ILE A O 1
ATOM 1534 N N . CYS A 1 190 ? -39.901 -13.831 40.493 1.00 91.00 190 CYS A N 1
ATOM 1535 C CA . CYS A 1 190 ? -40.017 -14.551 41.760 1.00 91.00 190 CYS A CA 1
ATOM 1536 C C . CYS A 1 190 ? -38.903 -14.168 42.744 1.00 91.00 190 CYS A C 1
ATOM 1538 O O . CYS A 1 190 ? -39.189 -13.956 43.923 1.00 91.00 190 CYS A O 1
ATOM 1540 N N . GLU A 1 191 ? -37.665 -14.021 42.273 1.00 91.31 191 GLU A N 1
ATOM 1541 C CA . GLU A 1 191 ? -36.533 -13.589 43.095 1.00 91.31 191 GLU A CA 1
ATOM 1542 C C . GLU A 1 191 ? -36.710 -12.149 43.596 1.00 91.31 191 GLU A C 1
ATOM 1544 O O . GLU A 1 191 ? -36.555 -11.877 44.790 1.00 91.31 191 GLU A O 1
ATOM 1549 N N . LEU A 1 192 ? -37.126 -11.235 42.716 1.00 89.25 192 LEU A N 1
ATOM 1550 C CA . LEU A 1 192 ? -37.432 -9.850 43.074 1.00 89.25 192 LEU A CA 1
ATOM 1551 C C . LEU A 1 192 ? -38.595 -9.759 44.066 1.00 89.25 192 LEU A C 1
ATOM 1553 O O . LEU A 1 192 ? -38.520 -8.975 45.010 1.00 89.25 192 LEU A O 1
ATOM 1557 N N . LYS A 1 193 ? -39.642 -10.577 43.906 1.00 90.12 193 LYS A N 1
ATOM 1558 C CA . LYS A 1 193 ? -40.753 -10.657 44.869 1.00 90.12 193 LYS A CA 1
ATOM 1559 C C . LYS A 1 193 ? -40.298 -11.162 46.234 1.00 90.12 193 LYS A C 1
ATOM 1561 O O . LYS A 1 193 ? -40.657 -10.556 47.234 1.00 90.12 193 LYS A O 1
ATOM 1566 N N . ALA A 1 194 ? -39.475 -12.209 46.280 1.00 86.19 194 ALA A N 1
ATOM 1567 C CA . ALA A 1 194 ? -38.924 -12.718 47.535 1.00 86.19 194 ALA A CA 1
ATOM 1568 C C . ALA A 1 194 ? -37.991 -11.698 48.208 1.00 86.19 194 ALA A C 1
ATOM 1570 O O . ALA A 1 194 ? -37.926 -11.614 49.432 1.00 86.19 194 ALA A O 1
ATOM 1571 N N . ARG A 1 195 ? -37.262 -10.899 47.419 1.00 84.81 195 ARG A N 1
ATOM 1572 C CA . ARG A 1 195 ? -36.458 -9.790 47.939 1.00 84.81 195 ARG A CA 1
ATOM 1573 C C . ARG A 1 195 ? -37.344 -8.671 48.480 1.00 84.81 195 ARG A C 1
ATOM 1575 O O . ARG A 1 195 ? -37.064 -8.191 49.566 1.00 84.81 195 ARG A O 1
ATOM 1582 N N . LEU A 1 196 ? -38.421 -8.309 47.784 1.00 82.44 196 LEU A N 1
ATOM 1583 C CA . LEU A 1 196 ? -39.416 -7.343 48.260 1.00 82.44 196 LEU A CA 1
ATOM 1584 C C . LEU A 1 196 ? -40.095 -7.790 49.555 1.00 82.44 196 LEU A C 1
ATOM 1586 O O . LEU A 1 196 ? -40.218 -6.974 50.452 1.00 82.44 196 LEU A O 1
ATOM 1590 N N . GLU A 1 197 ? -40.450 -9.067 49.691 1.00 81.12 197 GLU A N 1
ATOM 1591 C CA . GLU A 1 197 ? -41.026 -9.634 50.922 1.00 81.12 197 GLU A CA 1
ATOM 1592 C C . GLU A 1 197 ? -40.058 -9.531 52.116 1.00 81.12 197 GLU A C 1
ATOM 1594 O O . GLU A 1 197 ? -40.482 -9.297 53.242 1.00 81.12 197 GLU A O 1
ATOM 1599 N N . LYS A 1 198 ? -38.737 -9.612 51.887 1.00 79.88 198 LYS A N 1
ATOM 1600 C CA . LYS A 1 198 ? -37.734 -9.345 52.940 1.00 79.88 198 LYS A CA 1
ATOM 1601 C C . LYS A 1 198 ? -37.696 -7.884 53.388 1.00 79.88 198 LYS A C 1
ATOM 1603 O O . LYS A 1 198 ? -37.229 -7.616 54.491 1.00 79.88 198 LYS A O 1
ATOM 1608 N N . TYR A 1 199 ? -38.122 -6.965 52.527 1.00 66.88 199 TYR A N 1
ATOM 1609 C CA . TYR A 1 199 ? -38.180 -5.531 52.803 1.00 66.88 199 TYR A CA 1
ATOM 1610 C C . TYR A 1 199 ? -39.608 -5.038 53.032 1.00 66.88 199 TYR A C 1
ATOM 1612 O O . TYR A 1 199 ? -39.796 -3.836 53.188 1.00 66.88 199 TYR A O 1
ATOM 1620 N N . GLU A 1 200 ? -40.603 -5.930 53.050 1.00 57.16 200 GLU A N 1
ATOM 1621 C CA . GLU A 1 200 ? -41.957 -5.605 53.471 1.00 57.16 200 GLU A CA 1
ATOM 1622 C C . GLU A 1 200 ? -41.899 -5.422 54.992 1.00 57.16 200 GLU A C 1
ATOM 1624 O O . GLU A 1 200 ? -41.719 -6.402 55.723 1.00 57.16 200 GLU A O 1
ATOM 1629 N N . PRO A 1 201 ? -41.945 -4.178 55.504 1.00 57.09 201 PRO A N 1
ATOM 1630 C CA . PRO A 1 201 ? -41.846 -3.951 56.929 1.00 57.09 201 PRO A CA 1
ATOM 1631 C C . PRO A 1 201 ? -43.134 -4.492 57.533 1.00 57.09 201 PRO A C 1
ATOM 1633 O O . PRO A 1 201 ? -44.227 -4.037 57.192 1.00 57.09 201 PRO A O 1
ATOM 1636 N N . LEU A 1 202 ? -43.005 -5.473 58.423 1.00 52.44 202 LEU A N 1
ATOM 1637 C CA . LEU A 1 202 ? -44.065 -5.796 59.361 1.00 52.44 202 LEU A CA 1
ATOM 1638 C C . LEU A 1 202 ? -44.519 -4.484 60.005 1.00 52.44 202 LEU A C 1
ATOM 1640 O O . LEU A 1 202 ? -43.715 -3.807 60.645 1.00 52.44 202 LEU A O 1
ATOM 1644 N N . GLU A 1 203 ? -45.793 -4.134 59.821 1.00 51.47 203 GLU A N 1
ATOM 1645 C CA . GLU A 1 203 ? -46.505 -3.222 60.711 1.00 51.47 203 GLU A CA 1
ATOM 1646 C C . GLU A 1 203 ? -46.406 -3.811 62.125 1.00 51.47 203 GLU A C 1
ATOM 1648 O O . GLU A 1 203 ? -47.244 -4.604 62.555 1.00 51.47 203 GLU A O 1
ATOM 1653 N N . TYR A 1 204 ? -45.322 -3.487 62.823 1.00 49.41 204 TYR A N 1
ATOM 1654 C CA . TYR A 1 204 ? -45.218 -3.647 64.255 1.00 49.41 204 TYR A CA 1
ATOM 1655 C C . TYR A 1 204 ? -45.382 -2.282 64.885 1.00 49.41 204 TYR A C 1
ATOM 1657 O O . TYR A 1 204 ? -44.705 -1.317 64.530 1.00 49.41 204 TYR A O 1
ATOM 1665 N N . ASP A 1 205 ? -46.344 -2.256 65.797 1.00 43.25 205 ASP A N 1
ATOM 1666 C CA . ASP A 1 205 ? -46.607 -1.161 66.698 1.00 43.25 205 ASP A CA 1
ATOM 1667 C C . ASP A 1 205 ? -45.323 -0.679 67.388 1.00 43.25 205 ASP A C 1
ATOM 1669 O O . ASP A 1 205 ? -44.431 -1.451 67.745 1.00 43.25 205 ASP A O 1
ATOM 1673 N N . ASP A 1 206 ? -45.331 0.636 67.537 1.00 55.75 206 ASP A N 1
ATOM 1674 C CA . ASP A 1 206 ? -44.492 1.551 68.292 1.00 55.75 206 ASP A CA 1
ATOM 1675 C C . ASP A 1 206 ? -43.831 1.012 69.578 1.00 55.75 206 ASP A C 1
ATOM 1677 O O . ASP A 1 206 ? -44.331 0.119 70.265 1.00 55.75 206 ASP A O 1
ATOM 1681 N N . ASP A 1 207 ? -42.757 1.718 69.928 1.00 49.53 207 ASP A N 1
ATOM 1682 C CA . ASP A 1 207 ? -41.986 1.704 71.169 1.00 49.53 207 ASP A CA 1
ATOM 1683 C C . ASP A 1 207 ? -40.910 0.613 71.355 1.00 49.53 207 ASP A C 1
ATOM 1685 O O . ASP A 1 207 ? -41.166 -0.526 71.752 1.00 49.53 207 ASP A O 1
ATOM 1689 N N . ASN A 1 208 ? -39.653 1.090 71.283 1.00 53.16 208 ASN A N 1
ATOM 1690 C CA . ASN A 1 208 ? -38.496 0.659 72.089 1.00 53.16 208 ASN A CA 1
ATOM 1691 C C . ASN A 1 208 ? -37.399 -0.176 71.387 1.00 53.16 208 ASN A C 1
ATOM 1693 O O . ASN A 1 208 ? -37.056 -1.271 71.840 1.00 53.16 208 ASN A O 1
ATOM 1697 N N . VAL A 1 209 ? -36.764 0.383 70.347 1.00 47.91 209 VAL A N 1
ATOM 1698 C CA . VAL A 1 209 ? -35.424 -0.051 69.905 1.00 47.91 209 VAL A CA 1
ATOM 1699 C C . VAL A 1 209 ? -34.434 1.091 70.118 1.00 47.91 209 VAL A C 1
ATOM 1701 O O . VAL A 1 209 ? -34.652 2.216 69.687 1.00 47.91 209 VAL A O 1
ATOM 1704 N N . SER A 1 210 ? -33.384 0.773 70.862 1.00 53.62 210 SER A N 1
ATOM 1705 C CA . SER A 1 210 ? -32.323 1.645 71.342 1.00 53.62 210 SER A CA 1
ATOM 1706 C C . SER A 1 210 ? -31.689 2.522 70.254 1.00 53.62 210 SER A C 1
ATOM 1708 O O . SER A 1 210 ? -31.189 2.014 69.254 1.00 53.62 210 SER A O 1
ATOM 1710 N N . ASP A 1 211 ? -31.638 3.821 70.545 1.00 53.00 211 ASP A N 1
ATOM 1711 C CA . ASP A 1 211 ? -30.979 4.917 69.809 1.00 53.00 211 ASP A CA 1
ATOM 1712 C C . ASP A 1 211 ? -29.493 4.628 69.483 1.00 53.00 211 ASP A C 1
ATOM 1714 O O . ASP A 1 211 ? -28.952 5.087 68.487 1.00 53.00 211 ASP A O 1
ATOM 1718 N N . GLU A 1 212 ? -28.835 3.780 70.281 1.00 53.81 212 GLU A N 1
ATOM 1719 C CA . GLU A 1 212 ? -27.405 3.454 70.149 1.00 53.81 212 GLU A CA 1
ATOM 1720 C C . GLU A 1 212 ? -27.057 2.596 68.914 1.00 53.81 212 GLU A C 1
ATOM 1722 O O . GLU A 1 212 ? -25.903 2.582 68.505 1.00 53.81 212 GLU A O 1
ATOM 1727 N N . ASN A 1 213 ? -28.030 1.913 68.296 1.00 51.06 213 ASN A N 1
ATOM 1728 C CA . ASN A 1 213 ? -27.804 1.123 67.076 1.00 51.06 213 ASN A CA 1
ATOM 1729 C C . ASN A 1 213 ? -28.124 1.897 65.787 1.00 51.06 213 ASN A C 1
ATOM 1731 O O . ASN A 1 213 ? -27.932 1.345 64.717 1.00 51.06 213 ASN A O 1
ATOM 1735 N N . LEU A 1 214 ? -28.673 3.113 65.843 1.00 50.81 214 LEU A N 1
ATOM 1736 C CA . LEU A 1 214 ? -28.998 3.877 64.632 1.00 50.81 214 LEU A CA 1
ATOM 1737 C C . LEU A 1 214 ? -27.805 4.724 64.168 1.00 50.81 214 LEU A C 1
ATOM 1739 O O . LEU A 1 214 ? -27.566 4.821 62.969 1.00 50.81 214 LEU A O 1
ATOM 1743 N N . ASP A 1 215 ? -27.023 5.260 65.109 1.00 56.62 215 ASP A N 1
ATOM 1744 C CA . ASP A 1 215 ? -25.804 6.027 64.812 1.00 56.62 215 ASP A CA 1
ATOM 1745 C C . ASP A 1 215 ? -24.733 5.169 64.108 1.00 56.62 215 ASP A C 1
ATOM 1747 O O . ASP A 1 215 ? -24.142 5.620 63.133 1.00 56.62 215 ASP A O 1
ATOM 1751 N N . GLU A 1 216 ? -24.531 3.909 64.522 1.00 57.03 216 GLU A N 1
ATOM 1752 C CA . GLU A 1 216 ? -23.525 3.014 63.911 1.00 57.03 216 GLU A CA 1
ATOM 1753 C C . GLU A 1 216 ? -23.879 2.620 62.460 1.00 57.03 216 GLU A C 1
ATOM 1755 O O . GLU A 1 216 ? -22.988 2.476 61.632 1.00 57.03 216 GLU A O 1
ATOM 1760 N N . TYR A 1 217 ? -25.171 2.514 62.113 1.00 57.12 217 TYR A N 1
ATOM 1761 C CA . TYR A 1 217 ? -25.609 2.237 60.732 1.00 57.12 217 TYR A CA 1
ATOM 1762 C C . TYR A 1 217 ? -25.597 3.490 59.841 1.00 57.12 217 TYR A C 1
ATOM 1764 O O . TYR A 1 217 ? -25.429 3.372 58.631 1.00 57.12 217 TYR A O 1
ATOM 1772 N N . MET A 1 218 ? -25.770 4.680 60.421 1.00 59.09 218 MET A N 1
ATOM 1773 C CA . MET A 1 218 ? -25.704 5.951 59.693 1.00 59.09 218 MET A CA 1
ATOM 1774 C C . MET A 1 218 ? -24.256 6.363 59.392 1.00 59.09 218 MET A C 1
ATOM 1776 O O . MET A 1 218 ? -23.995 6.913 58.323 1.00 59.09 218 MET A O 1
ATOM 1780 N N . ASP A 1 219 ? -23.311 6.099 60.300 1.00 63.50 219 ASP A N 1
ATOM 1781 C CA . ASP A 1 219 ? -21.884 6.348 60.054 1.00 63.50 219 ASP A CA 1
ATOM 1782 C C . ASP A 1 219 ? -21.333 5.430 58.943 1.00 63.50 219 ASP A C 1
ATOM 1784 O O . ASP A 1 219 ? -20.663 5.928 58.037 1.00 63.50 219 ASP A O 1
ATOM 1788 N N . ASP A 1 220 ? -21.696 4.138 58.934 1.00 67.31 220 ASP A N 1
ATOM 1789 C CA . ASP A 1 220 ? -21.331 3.193 57.861 1.00 67.31 220 ASP A CA 1
ATOM 1790 C C . ASP A 1 220 ? -21.935 3.594 56.494 1.00 67.31 220 ASP A C 1
ATOM 1792 O O . ASP A 1 220 ? -21.251 3.522 55.472 1.00 67.31 220 ASP A O 1
ATOM 1796 N N . GLU A 1 221 ? -23.196 4.055 56.435 1.00 65.69 221 GLU A N 1
ATOM 1797 C CA . GLU A 1 221 ? -23.807 4.531 55.178 1.00 65.69 221 GLU A CA 1
ATOM 1798 C C . GLU A 1 221 ? -23.064 5.748 54.604 1.00 65.69 221 GLU A C 1
ATOM 1800 O O . GLU A 1 221 ? -22.753 5.767 53.411 1.00 65.69 221 GLU A O 1
ATOM 1805 N N . ASN A 1 222 ? -22.704 6.724 55.443 1.00 68.56 222 ASN A N 1
ATOM 1806 C CA . ASN A 1 222 ? -21.966 7.912 55.002 1.00 68.56 222 ASN A CA 1
ATOM 1807 C C . ASN A 1 222 ? -20.545 7.574 54.519 1.00 68.56 222 ASN A C 1
ATOM 1809 O O . ASN A 1 222 ? -20.084 8.144 53.530 1.00 68.56 222 ASN A O 1
ATOM 1813 N N . GLU A 1 223 ? -19.857 6.637 55.181 1.00 78.38 223 GLU A N 1
ATOM 1814 C CA . GLU A 1 223 ? -18.513 6.201 54.781 1.00 78.38 223 GLU A CA 1
ATOM 1815 C C . GLU A 1 223 ? -18.552 5.478 53.419 1.00 78.38 223 GLU A C 1
ATOM 1817 O O . GLU A 1 223 ? -17.702 5.716 52.556 1.00 78.38 223 GLU A O 1
ATOM 1822 N N . THR A 1 224 ? -19.598 4.681 53.162 1.00 79.31 224 THR A N 1
ATOM 1823 C CA . THR A 1 224 ? -19.810 4.059 51.842 1.00 79.31 224 THR A CA 1
ATOM 1824 C C . THR A 1 224 ? -20.218 5.052 50.748 1.00 79.31 224 THR A C 1
ATOM 1826 O O . THR A 1 224 ? -19.817 4.875 49.594 1.00 79.31 224 THR A O 1
ATOM 1829 N N . ASP A 1 225 ? -20.970 6.104 51.083 1.00 83.88 225 ASP A N 1
ATOM 1830 C CA . ASP A 1 225 ? -21.339 7.174 50.148 1.00 83.88 225 ASP A CA 1
ATOM 1831 C C . ASP A 1 225 ? -20.112 8.008 49.736 1.00 83.88 225 ASP A C 1
ATOM 1833 O O . ASP A 1 225 ? -19.940 8.308 48.550 1.00 83.88 225 ASP A O 1
ATOM 1837 N N . ASP A 1 226 ? -19.207 8.310 50.674 1.00 87.31 226 ASP A N 1
ATOM 1838 C CA . ASP A 1 226 ? -17.938 8.991 50.388 1.00 87.31 226 ASP A CA 1
ATOM 1839 C C . ASP A 1 226 ? -17.028 8.141 49.477 1.00 87.31 226 ASP A C 1
ATOM 1841 O O . ASP A 1 226 ? -16.467 8.653 48.498 1.00 87.31 226 ASP A O 1
ATOM 1845 N N . GLU A 1 227 ? -16.920 6.829 49.731 1.00 90.94 227 GLU A N 1
ATOM 1846 C CA . GLU A 1 227 ? -16.210 5.898 48.841 1.00 90.94 227 GLU A CA 1
ATOM 1847 C C . GLU A 1 227 ? -16.849 5.841 47.444 1.00 90.94 227 GLU A C 1
ATOM 1849 O O . GLU A 1 227 ? -16.145 5.816 46.426 1.00 90.94 227 GLU A O 1
ATOM 1854 N N . TYR A 1 228 ? -18.182 5.853 47.371 1.00 85.62 228 TYR A N 1
ATOM 1855 C CA . TYR A 1 228 ? -18.912 5.844 46.108 1.00 85.62 228 TYR A CA 1
ATOM 1856 C C . TYR A 1 228 ? -18.681 7.130 45.306 1.00 85.62 228 TYR A C 1
ATOM 1858 O O . TYR A 1 228 ? -18.430 7.064 44.098 1.00 85.62 228 TYR A O 1
ATOM 1866 N N . GLU A 1 229 ? -18.710 8.300 45.948 1.00 92.69 229 GLU A N 1
ATOM 1867 C CA . GLU A 1 229 ? -18.430 9.588 45.303 1.00 92.69 229 GLU A CA 1
ATOM 1868 C C . GLU A 1 229 ? -16.968 9.656 44.820 1.00 92.69 229 GLU A C 1
ATOM 1870 O O . GLU A 1 229 ? -16.692 10.120 43.705 1.00 92.69 229 GLU A O 1
ATOM 1875 N N . GLN A 1 230 ? -16.027 9.104 45.597 1.00 94.50 230 GLN A N 1
ATOM 1876 C CA . GLN A 1 230 ? -14.622 9.007 45.204 1.00 94.50 230 GLN A CA 1
ATOM 1877 C C . GLN A 1 230 ? -14.443 8.109 43.971 1.00 94.50 230 GLN A C 1
ATOM 1879 O O . GLN A 1 230 ? -13.898 8.561 42.959 1.00 94.50 230 GLN A O 1
ATOM 1884 N N . LEU A 1 231 ? -14.987 6.888 43.988 1.00 95.12 231 LEU A N 1
ATOM 1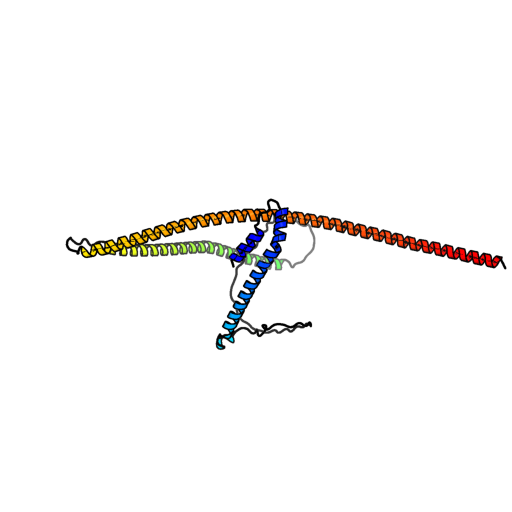885 C CA . LEU A 1 231 ? -14.975 5.976 42.836 1.00 95.12 231 LEU A CA 1
ATOM 1886 C C . LEU A 1 231 ? -15.660 6.585 41.607 1.00 95.12 231 LEU A C 1
ATOM 1888 O O . LEU A 1 231 ? -15.210 6.403 40.471 1.00 95.12 231 LEU A O 1
ATOM 1892 N N . ARG A 1 232 ? -16.744 7.336 41.812 1.00 95.31 232 ARG A N 1
ATOM 1893 C CA . ARG A 1 232 ? -17.471 8.020 40.743 1.00 95.31 232 ARG A CA 1
ATOM 1894 C C . ARG A 1 232 ? -16.606 9.077 40.064 1.00 95.31 232 ARG A C 1
ATOM 1896 O O . ARG A 1 232 ? -16.610 9.122 38.830 1.00 95.31 232 ARG A O 1
ATOM 1903 N N . SER A 1 233 ? -15.862 9.863 40.845 1.00 93.50 233 SER A N 1
ATOM 1904 C CA . SER A 1 233 ? -14.924 10.872 40.342 1.00 93.50 233 SER A CA 1
ATOM 1905 C C . SER A 1 233 ? -13.758 10.244 39.571 1.00 93.50 233 SER A C 1
ATOM 1907 O O . SER A 1 233 ? -13.458 10.679 38.460 1.00 93.50 233 SER A O 1
ATOM 1909 N N . GLU A 1 234 ? -13.180 9.149 40.078 1.00 97.12 234 GLU A N 1
ATOM 1910 C CA . GLU A 1 234 ? -12.128 8.400 39.380 1.00 97.12 234 GLU A CA 1
ATOM 1911 C C . GLU A 1 234 ? -12.635 7.819 38.057 1.00 97.12 234 GLU A C 1
ATOM 1913 O O . GLU A 1 234 ? -11.961 7.896 37.026 1.00 97.12 234 GLU A O 1
ATOM 1918 N N . ARG A 1 235 ? -13.855 7.274 38.054 1.00 96.69 235 ARG A N 1
ATOM 1919 C CA . ARG A 1 235 ? -14.512 6.781 36.841 1.00 96.69 235 ARG A CA 1
ATOM 1920 C C . ARG A 1 235 ? -14.718 7.905 35.831 1.00 96.69 235 ARG A C 1
ATOM 1922 O O . ARG A 1 235 ? -14.446 7.692 34.653 1.00 96.69 235 ARG A O 1
ATOM 1929 N N . ASP A 1 236 ? -15.159 9.085 36.262 1.00 96.19 236 ASP A N 1
ATOM 1930 C CA . ASP A 1 236 ? -15.323 10.238 35.370 1.00 96.19 236 ASP A CA 1
ATOM 1931 C C . ASP A 1 236 ? -13.971 10.720 34.809 1.00 96.19 236 ASP A C 1
ATOM 1933 O O . ASP A 1 236 ? -13.862 10.978 33.609 1.00 96.19 236 ASP A O 1
ATOM 1937 N N . GLU A 1 237 ? -12.904 10.737 35.615 1.00 97.00 237 GLU A N 1
ATOM 1938 C CA . GLU A 1 237 ? -11.547 11.029 35.131 1.00 97.00 237 GLU A CA 1
ATOM 1939 C C . GLU A 1 237 ? -11.047 10.009 34.098 1.00 97.00 237 GLU A C 1
ATOM 1941 O O . GLU A 1 237 ? -10.415 10.377 33.103 1.00 97.00 237 GLU A O 1
ATOM 1946 N N . LEU A 1 238 ? -11.295 8.717 34.325 1.00 97.25 238 LEU A N 1
ATOM 1947 C CA . LEU A 1 238 ? -10.922 7.662 33.383 1.00 97.25 238 LEU A CA 1
ATOM 1948 C C . LEU A 1 238 ? -11.723 7.760 32.085 1.00 97.25 238 LEU A C 1
ATOM 1950 O O . LEU A 1 238 ? -11.149 7.579 31.014 1.00 97.25 238 LEU A O 1
ATOM 1954 N N . VAL A 1 239 ? -13.013 8.091 32.162 1.00 97.88 239 VAL A N 1
ATOM 1955 C CA . VAL A 1 239 ? -13.859 8.330 30.984 1.00 97.88 239 VAL A CA 1
ATOM 1956 C C . VAL A 1 239 ? -13.331 9.510 30.166 1.00 97.88 239 VAL A C 1
ATOM 1958 O O . VAL A 1 239 ? -13.231 9.395 28.945 1.00 97.88 239 VAL A O 1
ATOM 1961 N N . MET A 1 240 ? -12.909 10.600 30.814 1.00 97.00 240 MET A N 1
ATOM 1962 C CA . MET A 1 240 ? -12.280 11.730 30.120 1.00 97.00 240 MET A CA 1
ATOM 1963 C C . MET A 1 240 ? -10.999 11.300 29.390 1.00 97.00 240 MET A C 1
ATOM 1965 O O . MET A 1 240 ? -10.865 11.547 28.192 1.00 97.00 240 MET A O 1
ATOM 1969 N N . LYS A 1 241 ? -10.099 10.569 30.060 1.00 97.94 241 LYS A N 1
ATOM 1970 C CA . LYS A 1 241 ? -8.860 10.053 29.439 1.00 97.94 241 LYS A CA 1
ATOM 1971 C C . LYS A 1 241 ? -9.134 9.080 28.289 1.00 97.94 241 LYS A C 1
ATOM 1973 O O . LYS A 1 241 ? -8.410 9.088 27.298 1.00 97.94 241 LYS A O 1
ATOM 1978 N N . LEU A 1 242 ? -10.161 8.238 28.413 1.00 97.12 242 LEU A N 1
ATOM 1979 C CA . LEU A 1 242 ? -10.583 7.344 27.335 1.00 97.12 242 LEU A CA 1
ATOM 1980 C C . LEU A 1 242 ? -11.062 8.142 26.123 1.00 97.12 242 LEU A C 1
ATOM 1982 O O . LEU A 1 242 ? -10.625 7.849 25.015 1.00 97.12 242 LEU A O 1
ATOM 1986 N N . SER A 1 243 ? -11.878 9.178 26.331 1.00 97.19 243 SER A N 1
ATOM 1987 C CA . SER A 1 243 ? -12.354 10.024 25.231 1.00 97.19 243 SER A CA 1
ATOM 1988 C C . SER A 1 243 ? -11.210 10.744 24.504 1.00 97.19 243 SER A C 1
ATOM 1990 O O . SER A 1 243 ? -11.180 10.756 23.277 1.00 97.19 243 SER A O 1
ATOM 1992 N N . GLU A 1 244 ? -10.209 11.244 25.237 1.00 97.50 244 GLU A N 1
ATOM 1993 C CA . GLU A 1 244 ? -9.015 11.865 24.647 1.00 97.50 244 GLU A CA 1
ATOM 1994 C C . GLU A 1 244 ? -8.205 10.869 23.802 1.00 97.50 244 GLU A C 1
ATOM 1996 O O . GLU A 1 244 ? -7.794 11.180 22.682 1.00 97.50 244 GLU A O 1
ATOM 2001 N N . LEU A 1 245 ? -7.991 9.650 24.310 1.00 97.44 245 LEU A N 1
ATOM 2002 C CA . LEU A 1 245 ? -7.272 8.602 23.578 1.00 97.44 245 LEU A CA 1
ATOM 2003 C C . LEU A 1 245 ? -8.045 8.111 22.349 1.00 97.44 245 LEU A C 1
ATOM 2005 O O . LEU A 1 245 ? -7.432 7.782 21.330 1.00 97.44 245 LEU A O 1
ATOM 2009 N N . GLU A 1 246 ? -9.373 8.050 22.422 1.00 97.75 246 GLU A N 1
ATOM 2010 C CA . GLU A 1 246 ? -10.223 7.723 21.276 1.00 97.75 246 GLU A CA 1
ATOM 2011 C C . GLU A 1 246 ? -10.101 8.779 20.176 1.00 97.75 246 GLU A C 1
ATOM 2013 O O . GLU A 1 246 ? -9.940 8.422 19.009 1.00 97.75 246 GLU A O 1
ATOM 2018 N N . GLU A 1 247 ? -10.118 10.068 20.525 1.00 97.19 247 GLU A N 1
ATOM 2019 C CA . GLU A 1 247 ? -9.894 11.152 19.564 1.00 97.19 247 GLU A CA 1
ATOM 2020 C C . GLU A 1 247 ? -8.487 11.098 18.957 1.00 97.19 247 GLU A C 1
ATOM 2022 O O . GLU A 1 247 ? -8.342 11.204 17.738 1.00 97.19 247 GLU A O 1
ATOM 2027 N N . GLU A 1 248 ? -7.448 10.851 19.762 1.00 98.12 248 GLU A N 1
ATOM 2028 C CA . GLU A 1 248 ? -6.081 10.681 19.254 1.00 98.12 248 GLU A CA 1
ATOM 2029 C C . GLU A 1 248 ? -5.974 9.483 18.295 1.00 98.12 248 GLU A C 1
ATOM 2031 O O . GLU A 1 248 ? -5.270 9.548 17.285 1.00 98.12 248 GLU A O 1
ATOM 2036 N N . THR A 1 249 ? -6.677 8.389 18.595 1.00 96.38 249 THR A N 1
ATOM 2037 C CA . THR A 1 249 ? -6.715 7.199 17.735 1.00 96.38 249 THR A CA 1
ATOM 2038 C C . THR A 1 249 ? -7.402 7.517 16.410 1.00 96.38 249 THR A C 1
ATOM 2040 O O . THR A 1 249 ? -6.830 7.230 15.364 1.00 96.38 249 THR A O 1
ATOM 2043 N N . ARG A 1 250 ? -8.545 8.216 16.439 1.00 98.19 250 ARG A N 1
ATOM 2044 C CA . ARG A 1 250 ? -9.248 8.661 15.223 1.00 98.19 250 ARG A CA 1
ATOM 2045 C C . ARG A 1 250 ? -8.376 9.555 14.342 1.00 98.19 250 ARG A C 1
ATOM 2047 O O . ARG A 1 250 ? -8.303 9.330 13.143 1.00 98.19 250 ARG A O 1
ATOM 2054 N N . LEU A 1 251 ? -7.658 10.516 14.929 1.00 97.81 251 LEU A N 1
ATOM 2055 C CA . LEU A 1 251 ? -6.751 11.390 14.171 1.00 97.81 251 LEU A CA 1
ATOM 2056 C C . LEU A 1 251 ? -5.596 10.616 13.518 1.00 97.81 251 LEU A C 1
ATOM 2058 O O . LEU A 1 251 ? -5.171 10.947 12.411 1.00 97.81 251 LEU A O 1
ATOM 2062 N N . LYS A 1 252 ? -5.067 9.592 14.197 1.00 97.56 252 LYS A N 1
ATOM 2063 C CA . LYS A 1 252 ? -4.039 8.716 13.619 1.00 97.56 252 LYS A CA 1
ATOM 2064 C C . LYS A 1 252 ? -4.603 7.837 12.511 1.00 97.56 252 LYS A C 1
ATOM 2066 O O . LYS A 1 252 ? -3.901 7.631 11.526 1.00 97.56 252 LYS A O 1
ATOM 2071 N N . ASP A 1 253 ? -5.832 7.352 12.655 1.00 98.06 253 ASP A N 1
ATOM 2072 C CA . ASP A 1 253 ? -6.517 6.590 11.610 1.00 98.06 253 ASP A CA 1
ATOM 2073 C C . ASP A 1 253 ? -6.725 7.458 10.356 1.00 98.06 253 ASP A C 1
ATOM 2075 O O . ASP A 1 253 ? -6.334 7.045 9.264 1.00 98.06 253 ASP A O 1
ATOM 2079 N N . ASP A 1 254 ? -7.173 8.710 10.514 1.00 97.69 254 ASP A N 1
ATOM 2080 C CA . ASP A 1 254 ? -7.282 9.675 9.407 1.00 97.69 254 ASP A CA 1
ATOM 2081 C C . ASP A 1 254 ? -5.919 9.921 8.723 1.00 97.69 254 ASP A C 1
ATOM 2083 O O . ASP A 1 254 ? -5.814 9.974 7.493 1.00 97.69 254 ASP A O 1
ATOM 2087 N N . GLN A 1 255 ? -4.837 10.033 9.506 1.00 98.56 255 GLN A N 1
ATOM 2088 C CA . GLN A 1 255 ? -3.480 10.193 8.972 1.00 98.56 255 GLN A CA 1
ATOM 2089 C C . GLN A 1 255 ? -3.000 8.941 8.217 1.00 98.56 255 GLN A C 1
ATOM 2091 O O . GLN A 1 255 ? -2.290 9.052 7.212 1.00 98.56 255 GLN A O 1
ATOM 2096 N N . ILE A 1 256 ? -3.354 7.746 8.695 1.00 98.25 256 ILE A N 1
ATOM 2097 C CA . ILE A 1 256 ? -3.043 6.479 8.024 1.00 98.25 256 ILE A CA 1
ATOM 2098 C C . ILE A 1 256 ? -3.743 6.425 6.665 1.00 98.25 256 ILE A C 1
ATOM 2100 O O . ILE A 1 256 ? -3.101 6.062 5.677 1.00 98.25 256 ILE A O 1
ATOM 2104 N N . ASP A 1 257 ? -5.007 6.835 6.591 1.00 97.75 257 ASP A N 1
ATOM 2105 C CA . ASP A 1 257 ? -5.765 6.871 5.340 1.00 97.75 257 ASP A CA 1
ATOM 2106 C C . ASP A 1 257 ? -5.151 7.851 4.329 1.00 97.75 257 ASP A C 1
ATOM 2108 O O . ASP A 1 257 ? -4.917 7.482 3.175 1.00 97.75 257 ASP A O 1
ATOM 2112 N N . GLU A 1 258 ? -4.752 9.052 4.763 1.00 98.31 258 GLU A N 1
ATOM 2113 C CA . GLU A 1 258 ? -4.069 10.015 3.887 1.00 98.31 258 GLU A CA 1
ATOM 2114 C C . GLU A 1 258 ? -2.726 9.474 3.356 1.00 98.31 258 GLU A C 1
ATOM 2116 O O . GLU A 1 258 ? -2.387 9.621 2.171 1.00 98.31 258 GLU A O 1
ATOM 2121 N N . LEU A 1 259 ? -1.941 8.819 4.218 1.00 98.12 259 LEU A N 1
ATOM 2122 C CA . LEU A 1 259 ? -0.680 8.196 3.818 1.00 98.12 259 LEU A CA 1
ATOM 2123 C C . LEU A 1 259 ? -0.901 7.032 2.848 1.00 98.12 259 LEU A C 1
ATOM 2125 O O . LEU A 1 259 ? -0.138 6.898 1.887 1.00 98.12 259 LEU A O 1
ATOM 2129 N N . ASN A 1 260 ? -1.938 6.225 3.059 1.00 97.75 260 ASN A N 1
ATOM 2130 C CA . ASN A 1 260 ? -2.305 5.132 2.163 1.00 97.75 260 ASN A CA 1
ATOM 2131 C C . ASN A 1 260 ? -2.718 5.653 0.782 1.00 97.75 260 ASN A C 1
ATOM 2133 O O . ASN A 1 260 ? -2.226 5.145 -0.228 1.00 97.75 260 ASN A O 1
ATOM 2137 N N . ASP A 1 261 ? -3.521 6.716 0.717 1.00 98.12 261 ASP A N 1
ATOM 2138 C CA . ASP A 1 261 ? -3.895 7.371 -0.540 1.00 98.12 261 ASP A CA 1
ATOM 2139 C C . ASP A 1 261 ? -2.671 7.905 -1.293 1.00 98.12 261 ASP A C 1
ATOM 2141 O O . ASP A 1 261 ? -2.551 7.772 -2.518 1.00 98.12 261 ASP A O 1
ATOM 2145 N N . ARG A 1 262 ? -1.719 8.504 -0.569 1.00 98.25 262 ARG A N 1
ATOM 2146 C CA . ARG A 1 262 ? -0.461 8.977 -1.157 1.00 98.25 262 ARG A CA 1
ATOM 2147 C C . ARG A 1 262 ? 0.403 7.822 -1.659 1.00 98.25 262 ARG A C 1
ATOM 2149 O O . ARG A 1 262 ? 0.985 7.935 -2.739 1.00 98.25 262 ARG A O 1
ATOM 2156 N N . LEU A 1 263 ? 0.491 6.729 -0.902 1.00 97.88 263 LEU A N 1
ATOM 2157 C CA . LEU A 1 263 ? 1.224 5.528 -1.303 1.00 97.88 263 LEU A CA 1
ATOM 2158 C C . LEU A 1 263 ? 0.627 4.905 -2.566 1.00 97.88 263 LEU A C 1
ATOM 2160 O O . LEU A 1 263 ? 1.379 4.586 -3.483 1.00 97.88 263 LEU A O 1
ATOM 2164 N N . GLN A 1 264 ? -0.701 4.807 -2.662 1.00 98.06 264 GLN A N 1
ATOM 2165 C CA . GLN A 1 264 ? -1.372 4.298 -3.861 1.00 98.06 264 GLN A CA 1
ATOM 2166 C C . GLN A 1 264 ? -1.091 5.171 -5.088 1.00 98.06 264 GLN A C 1
ATOM 2168 O O . GLN A 1 264 ? -0.740 4.646 -6.144 1.00 98.06 264 GLN A O 1
ATOM 2173 N N . LYS A 1 265 ? -1.171 6.503 -4.955 1.00 98.06 265 LYS A N 1
ATOM 2174 C CA . LYS A 1 265 ? -0.839 7.431 -6.053 1.00 98.06 265 LYS A CA 1
ATOM 2175 C C . LYS A 1 265 ? 0.597 7.243 -6.543 1.00 98.06 265 LYS A C 1
ATOM 2177 O O . LYS A 1 265 ? 0.821 7.119 -7.744 1.00 98.06 265 LYS A O 1
ATOM 2182 N N . LEU A 1 266 ? 1.555 7.172 -5.618 1.00 97.56 266 LEU A N 1
ATOM 2183 C CA . LEU A 1 266 ? 2.962 6.946 -5.957 1.00 97.56 266 LEU A CA 1
ATOM 2184 C C . LEU A 1 266 ? 3.192 5.572 -6.596 1.00 97.56 266 LEU A C 1
ATOM 2186 O O . LEU A 1 266 ? 4.010 5.453 -7.506 1.00 97.56 266 LEU A O 1
ATOM 2190 N N . GLN A 1 267 ? 2.478 4.539 -6.146 1.00 97.88 267 GLN A N 1
ATOM 2191 C CA . GLN A 1 267 ? 2.566 3.206 -6.734 1.00 97.88 267 GLN A CA 1
ATOM 2192 C C . GLN A 1 267 ? 2.110 3.214 -8.197 1.00 97.88 267 GLN A C 1
ATOM 2194 O O . GLN A 1 267 ? 2.830 2.698 -9.052 1.00 97.88 267 GLN A O 1
ATOM 2199 N N . VAL A 1 268 ? 0.974 3.849 -8.498 1.00 97.94 268 VAL A N 1
ATOM 2200 C CA . VAL A 1 268 ? 0.476 3.986 -9.876 1.00 97.94 268 VAL A CA 1
ATOM 2201 C C . VAL A 1 268 ? 1.487 4.737 -10.751 1.00 97.94 268 VAL A C 1
ATOM 2203 O O . VAL A 1 268 ? 1.823 4.267 -11.835 1.00 97.94 268 VAL A O 1
ATOM 2206 N N . GLU A 1 269 ? 2.059 5.841 -10.265 1.00 98.25 269 GLU A N 1
ATOM 2207 C CA . GLU A 1 269 ? 3.079 6.604 -11.002 1.00 98.25 269 GLU A CA 1
ATOM 2208 C C . GLU A 1 269 ? 4.360 5.782 -11.263 1.00 98.25 269 GLU A C 1
ATOM 2210 O O . GLU A 1 269 ? 4.962 5.850 -12.344 1.00 98.25 269 GLU A O 1
ATOM 2215 N N . CYS A 1 270 ? 4.771 4.947 -10.302 1.00 96.06 270 CYS A N 1
ATOM 2216 C CA . CYS A 1 270 ? 5.890 4.019 -10.476 1.00 96.06 270 CYS A CA 1
ATOM 2217 C C . CYS A 1 270 ? 5.572 2.934 -11.517 1.00 96.06 270 CYS A C 1
ATOM 2219 O O . CYS A 1 270 ? 6.419 2.603 -12.350 1.00 96.06 270 CYS A O 1
ATOM 2221 N N . GLU A 1 271 ? 4.358 2.386 -11.511 1.00 97.75 271 GLU A N 1
ATOM 2222 C CA . GLU A 1 271 ? 3.901 1.407 -12.504 1.00 97.75 271 GLU A CA 1
ATOM 2223 C C . GLU A 1 271 ? 3.837 2.007 -13.919 1.00 97.75 271 GLU A C 1
ATOM 2225 O O . GLU A 1 271 ? 4.223 1.361 -14.894 1.00 97.75 271 GLU A O 1
ATOM 2230 N N . GLU A 1 272 ? 3.411 3.259 -14.057 1.00 97.62 272 GLU A N 1
ATOM 2231 C CA . GLU A 1 272 ? 3.427 3.973 -15.338 1.00 97.62 272 GLU A CA 1
ATOM 2232 C C . GLU A 1 272 ? 4.858 4.235 -15.825 1.00 97.62 272 GLU A C 1
ATOM 2234 O O . GLU A 1 272 ? 5.198 3.941 -16.976 1.00 97.62 272 GLU A O 1
ATOM 2239 N N . SER A 1 273 ? 5.729 4.709 -14.933 1.00 96.62 273 SER A N 1
ATOM 2240 C CA . SER A 1 273 ? 7.137 4.972 -15.245 1.00 96.62 273 SER A CA 1
ATOM 2241 C C . SER A 1 273 ? 7.891 3.699 -15.641 1.00 96.62 273 SER A C 1
ATOM 2243 O O . SER A 1 273 ? 8.700 3.708 -16.571 1.00 96.62 273 SER A O 1
ATOM 2245 N N . THR A 1 274 ? 7.620 2.575 -14.975 1.00 97.62 274 THR A N 1
ATOM 2246 C CA . THR A 1 274 ? 8.242 1.281 -15.302 1.00 97.62 274 THR A CA 1
ATOM 2247 C C . THR A 1 274 ? 7.804 0.759 -16.669 1.00 97.62 274 THR A C 1
ATOM 2249 O O . THR A 1 274 ? 8.664 0.316 -17.434 1.00 97.62 274 THR A O 1
ATOM 2252 N N . LYS A 1 275 ? 6.519 0.893 -17.030 1.00 97.62 275 LYS A N 1
ATOM 2253 C CA . LYS A 1 275 ? 6.027 0.584 -18.386 1.00 97.62 275 LYS A CA 1
ATOM 2254 C C . LYS A 1 275 ? 6.724 1.441 -19.445 1.00 97.62 275 LYS A C 1
ATOM 2256 O O . LYS A 1 275 ? 7.216 0.907 -20.437 1.00 97.62 275 LYS A O 1
ATOM 2261 N N . ALA A 1 276 ? 6.857 2.747 -19.204 1.00 97.88 276 ALA A N 1
ATOM 2262 C CA . ALA A 1 276 ? 7.557 3.648 -20.121 1.00 97.88 276 ALA A CA 1
ATOM 2263 C C . ALA A 1 276 ? 9.035 3.253 -20.321 1.00 97.88 276 ALA A C 1
ATOM 2265 O O . ALA A 1 276 ? 9.544 3.261 -21.445 1.00 97.88 276 ALA A O 1
ATOM 2266 N N . ILE A 1 277 ? 9.727 2.854 -19.247 1.00 97.38 277 ILE A N 1
ATOM 2267 C CA . ILE A 1 277 ? 11.106 2.347 -19.322 1.00 97.38 277 ILE A CA 1
ATOM 2268 C C . ILE A 1 277 ? 11.174 1.049 -20.134 1.00 97.38 277 ILE A C 1
ATOM 2270 O O . ILE A 1 277 ? 12.102 0.873 -20.925 1.00 97.38 277 ILE A O 1
ATOM 2274 N N . GLU A 1 278 ? 10.225 0.131 -19.951 1.00 97.75 278 GLU A N 1
ATOM 2275 C CA . GLU A 1 278 ? 10.179 -1.126 -20.700 1.00 97.75 278 GLU A CA 1
ATOM 2276 C C . GLU A 1 278 ? 10.013 -0.885 -22.207 1.00 97.75 278 GLU A C 1
ATOM 2278 O O . GLU A 1 278 ? 10.721 -1.488 -23.019 1.00 97.75 278 GLU A O 1
ATOM 2283 N N . ASP A 1 279 ? 9.142 0.043 -22.594 1.00 97.75 279 ASP A N 1
ATOM 2284 C CA . ASP A 1 279 ? 8.930 0.384 -23.999 1.00 97.75 279 ASP A CA 1
ATOM 2285 C C . ASP A 1 279 ? 10.160 1.052 -24.624 1.00 97.75 279 ASP A C 1
ATOM 2287 O O . ASP A 1 279 ? 10.568 0.687 -25.732 1.00 97.75 279 ASP A O 1
ATOM 2291 N N . LEU A 1 280 ? 10.836 1.944 -23.891 1.00 97.69 280 LEU A N 1
ATOM 2292 C CA . LEU A 1 280 ? 12.120 2.502 -24.323 1.00 97.69 280 LEU A CA 1
ATOM 2293 C C . LEU A 1 280 ? 13.192 1.415 -24.481 1.00 97.69 280 LEU A C 1
ATOM 2295 O O . LEU A 1 280 ? 13.929 1.422 -25.469 1.00 97.69 280 LEU A O 1
ATOM 2299 N N . ARG A 1 281 ? 13.258 0.438 -23.566 1.00 97.25 281 ARG A N 1
ATOM 2300 C CA . ARG A 1 281 ? 14.173 -0.711 -23.685 1.00 97.25 281 ARG A CA 1
ATOM 2301 C C . ARG A 1 281 ? 13.900 -1.529 -24.946 1.00 97.25 281 ARG A C 1
ATOM 2303 O O . ARG A 1 281 ? 14.849 -1.890 -25.636 1.00 97.25 281 ARG A O 1
ATOM 2310 N N . LYS A 1 282 ? 12.631 -1.774 -25.292 1.00 97.94 282 LYS A N 1
ATOM 2311 C CA . LYS A 1 282 ? 12.258 -2.471 -26.540 1.00 97.94 282 LYS A CA 1
ATOM 2312 C C . LYS A 1 282 ? 12.723 -1.705 -27.779 1.00 97.94 282 LYS A C 1
ATOM 2314 O O . LYS A 1 282 ? 13.186 -2.321 -28.736 1.00 97.94 282 LYS A O 1
ATOM 2319 N N . VAL A 1 283 ? 12.602 -0.376 -27.781 1.00 98.25 283 VAL A N 1
ATOM 2320 C CA . VAL A 1 283 ? 13.086 0.463 -28.891 1.00 98.25 283 VAL A CA 1
ATOM 2321 C C . VAL A 1 283 ? 14.608 0.395 -29.007 1.00 98.25 283 VAL A C 1
ATOM 2323 O O . VAL A 1 283 ? 15.116 0.212 -30.113 1.00 98.25 283 VAL A O 1
ATOM 2326 N N . ILE A 1 284 ? 15.328 0.484 -27.886 1.00 97.69 284 ILE A N 1
ATOM 2327 C CA . ILE A 1 284 ? 16.792 0.372 -27.863 1.00 97.69 284 ILE A CA 1
ATOM 2328 C C . ILE A 1 284 ? 17.240 -0.999 -28.381 1.00 97.69 284 ILE A C 1
ATOM 2330 O O . ILE A 1 284 ? 18.147 -1.056 -29.205 1.00 97.69 284 ILE A O 1
ATOM 2334 N N . GLU A 1 285 ? 16.588 -2.091 -27.973 1.00 97.38 285 GLU A N 1
ATOM 2335 C CA . GLU A 1 285 ? 16.950 -3.430 -28.456 1.00 97.38 285 GLU A CA 1
ATOM 2336 C C . GLU A 1 285 ? 16.710 -3.572 -29.964 1.00 97.38 285 GLU A C 1
ATOM 2338 O O . GLU A 1 285 ? 17.571 -4.071 -30.684 1.00 97.38 285 GLU A O 1
ATOM 2343 N N . LYS A 1 286 ? 15.592 -3.047 -30.483 1.00 97.44 286 LYS A N 1
ATOM 2344 C CA . LYS A 1 286 ? 15.351 -3.007 -31.936 1.00 97.44 286 LYS A CA 1
ATOM 2345 C C . LYS A 1 286 ? 16.436 -2.224 -32.673 1.00 97.44 286 LYS A C 1
ATOM 2347 O O . LYS A 1 286 ? 16.909 -2.666 -33.715 1.00 97.44 286 LYS A O 1
ATOM 2352 N N . GLN A 1 287 ? 16.836 -1.066 -32.145 1.00 97.62 287 GLN A N 1
ATOM 2353 C CA . GLN A 1 287 ? 17.924 -0.278 -32.728 1.00 97.62 287 GLN A CA 1
ATOM 2354 C C . GLN A 1 287 ? 19.258 -1.026 -32.683 1.00 97.62 287 GLN A C 1
ATOM 2356 O O . GLN A 1 287 ? 19.996 -0.992 -33.663 1.00 97.62 287 GLN A O 1
ATOM 2361 N N . ARG A 1 288 ? 19.550 -1.729 -31.585 1.00 97.94 288 ARG A N 1
ATOM 2362 C CA . ARG A 1 288 ? 20.753 -2.551 -31.434 1.00 97.94 288 ARG A CA 1
ATOM 2363 C C . ARG A 1 288 ? 20.824 -3.639 -32.507 1.00 97.94 288 ARG A C 1
ATOM 2365 O O . ARG A 1 288 ? 21.847 -3.729 -33.177 1.00 97.94 288 ARG A O 1
ATOM 2372 N N . VAL A 1 289 ? 19.737 -4.385 -32.713 1.00 97.81 289 VAL A N 1
ATOM 2373 C CA . VAL A 1 289 ? 19.655 -5.436 -33.743 1.00 97.81 289 VAL A CA 1
ATOM 2374 C C . VAL A 1 289 ? 19.854 -4.860 -35.147 1.00 97.81 289 VAL A C 1
ATOM 2376 O O . VAL A 1 289 ? 20.690 -5.360 -35.888 1.00 97.81 289 VAL A O 1
ATOM 2379 N N . MET A 1 290 ? 19.182 -3.755 -35.494 1.00 96.50 290 MET A N 1
ATOM 2380 C CA . MET A 1 290 ? 19.359 -3.126 -36.816 1.00 96.50 290 MET A CA 1
ATOM 2381 C C . MET A 1 290 ? 20.800 -2.658 -37.068 1.00 96.50 290 MET A C 1
ATOM 2383 O O . MET A 1 290 ? 21.285 -2.700 -38.198 1.00 96.50 290 MET A O 1
ATOM 2387 N N . ILE A 1 291 ? 21.490 -2.172 -36.031 1.00 97.56 291 ILE A N 1
ATOM 2388 C CA . ILE A 1 291 ? 22.899 -1.777 -36.146 1.00 97.56 291 ILE A CA 1
ATOM 2389 C C . ILE A 1 291 ? 23.784 -3.010 -36.342 1.00 97.56 291 ILE A C 1
ATOM 2391 O O . ILE A 1 291 ? 24.699 -2.958 -37.158 1.00 97.56 291 ILE A O 1
ATOM 2395 N N . GLU A 1 292 ? 23.523 -4.095 -35.613 1.00 97.19 292 GLU A N 1
ATOM 2396 C CA . GLU A 1 292 ? 24.265 -5.355 -35.725 1.00 97.19 292 GLU A CA 1
ATOM 2397 C C . GLU A 1 292 ? 24.130 -5.949 -37.135 1.00 97.19 292 GLU A C 1
ATOM 2399 O O . GLU A 1 292 ? 25.145 -6.147 -37.800 1.00 97.19 292 GLU A O 1
ATOM 2404 N N . GLU A 1 293 ? 22.903 -6.070 -37.650 1.00 96.81 293 GLU A N 1
ATOM 2405 C CA . GLU A 1 293 ? 22.624 -6.497 -39.030 1.00 96.81 293 GLU A CA 1
ATOM 2406 C C . GLU A 1 293 ? 23.328 -5.592 -40.056 1.00 96.81 293 GLU A C 1
ATOM 2408 O O . GLU A 1 293 ? 24.031 -6.067 -40.949 1.00 96.81 293 GLU A O 1
ATOM 2413 N N . GLY A 1 294 ? 23.228 -4.267 -39.896 1.00 97.00 294 GLY A N 1
ATOM 2414 C CA . GLY A 1 294 ? 23.887 -3.318 -40.796 1.00 97.00 294 GLY A CA 1
ATOM 2415 C C . GLY A 1 294 ? 25.422 -3.378 -40.752 1.00 97.00 294 GLY A C 1
ATOM 2416 O O . GLY A 1 294 ? 26.084 -3.050 -41.741 1.00 97.00 294 GLY A O 1
ATOM 2417 N N . VAL A 1 295 ? 26.018 -3.781 -39.626 1.00 97.69 295 VAL A N 1
ATOM 2418 C CA . VAL A 1 295 ? 27.465 -4.027 -39.517 1.00 97.69 295 VAL A CA 1
ATOM 2419 C C . VAL A 1 295 ? 27.835 -5.349 -40.186 1.00 97.69 295 VAL A C 1
ATOM 2421 O O . VAL A 1 295 ? 28.820 -5.378 -40.925 1.00 97.69 295 VAL A O 1
ATOM 2424 N N . GLU A 1 296 ? 27.054 -6.411 -39.992 1.00 96.38 296 GLU A N 1
ATOM 2425 C CA . GLU A 1 296 ? 27.271 -7.707 -40.648 1.00 96.38 296 GLU A CA 1
ATOM 2426 C C . GLU A 1 296 ? 27.228 -7.587 -42.176 1.00 96.38 296 GLU A C 1
ATOM 2428 O O . GLU A 1 296 ? 28.136 -8.069 -42.858 1.00 96.38 296 GLU A O 1
ATOM 2433 N N . GLU A 1 297 ? 26.249 -6.858 -42.719 1.00 96.81 297 GLU A N 1
ATOM 2434 C CA . GLU A 1 297 ? 26.156 -6.581 -44.157 1.00 96.81 297 GLU A CA 1
ATOM 2435 C C . GLU A 1 297 ? 27.404 -5.863 -44.691 1.00 96.81 297 GLU A C 1
ATOM 2437 O O . GLU A 1 297 ? 27.925 -6.203 -45.758 1.00 96.81 297 GLU A O 1
ATOM 2442 N N . ARG A 1 298 ? 27.927 -4.881 -43.942 1.00 97.69 298 ARG A N 1
ATOM 2443 C CA . ARG A 1 298 ? 29.158 -4.164 -44.313 1.00 97.69 298 ARG A CA 1
ATOM 2444 C C . ARG A 1 298 ? 30.374 -5.082 -44.306 1.00 97.69 298 ARG A C 1
ATOM 2446 O O . ARG A 1 298 ? 31.179 -5.013 -45.234 1.00 97.69 298 ARG A O 1
ATOM 2453 N N . VAL A 1 299 ? 30.505 -5.929 -43.287 1.00 97.69 299 VAL A N 1
ATOM 2454 C CA . VAL A 1 299 ? 31.609 -6.892 -43.174 1.00 97.69 299 VAL A CA 1
ATOM 2455 C C . VAL A 1 299 ? 31.563 -7.900 -44.321 1.00 97.69 299 VAL A C 1
ATOM 2457 O O . VAL A 1 299 ? 32.597 -8.198 -44.920 1.00 97.69 299 VAL A O 1
ATOM 2460 N N . GLU A 1 300 ? 30.381 -8.394 -44.687 1.00 97.25 300 GLU A N 1
ATOM 2461 C CA . GLU A 1 300 ? 30.243 -9.327 -45.807 1.00 97.25 300 GLU A CA 1
ATOM 2462 C C . GLU A 1 300 ? 30.550 -8.650 -47.153 1.00 97.25 300 GLU A C 1
ATOM 2464 O O . GLU A 1 300 ? 31.256 -9.222 -47.988 1.00 97.25 300 GLU A O 1
ATOM 2469 N N . ALA A 1 301 ? 30.129 -7.398 -47.354 1.00 97.69 301 ALA A N 1
ATOM 2470 C CA . ALA A 1 301 ? 30.510 -6.623 -48.535 1.00 97.69 301 ALA A CA 1
ATOM 2471 C C . ALA A 1 301 ? 32.035 -6.411 -48.623 1.00 97.69 301 ALA A C 1
ATOM 2473 O O . ALA A 1 301 ? 32.631 -6.567 -49.694 1.00 97.69 301 ALA A O 1
ATOM 2474 N N . GLU A 1 302 ? 32.692 -6.105 -47.501 1.00 97.38 302 GLU A N 1
ATOM 2475 C CA . GLU A 1 302 ? 34.150 -5.963 -47.427 1.00 97.38 302 GLU A CA 1
ATOM 2476 C C . GLU A 1 302 ? 34.871 -7.287 -47.719 1.00 97.38 302 GLU A C 1
ATOM 2478 O O . GLU A 1 302 ? 35.870 -7.317 -48.451 1.00 97.38 302 GLU A O 1
ATOM 2483 N N . ARG A 1 303 ? 34.338 -8.404 -47.214 1.00 98.06 303 ARG A N 1
ATOM 2484 C CA . ARG A 1 303 ? 34.834 -9.750 -47.516 1.00 98.06 303 ARG A CA 1
ATOM 2485 C C . ARG A 1 303 ? 34.750 -10.046 -49.012 1.00 98.06 303 ARG A C 1
ATOM 2487 O O . ARG A 1 303 ? 35.737 -10.492 -49.601 1.00 98.06 303 ARG A O 1
ATOM 2494 N N . GLN A 1 304 ? 33.603 -9.785 -49.637 1.00 97.94 304 GLN A N 1
ATOM 2495 C CA . GLN A 1 304 ? 33.407 -9.993 -51.074 1.00 97.94 304 GLN A CA 1
ATOM 2496 C C . GLN A 1 304 ? 34.358 -9.128 -51.907 1.00 97.94 304 GLN A C 1
ATOM 2498 O O . GLN A 1 304 ? 34.992 -9.622 -52.847 1.00 97.94 304 GLN A O 1
ATOM 2503 N N . LEU A 1 305 ? 34.527 -7.857 -51.529 1.00 98.00 305 LEU A N 1
ATOM 2504 C CA . LEU A 1 305 ? 35.476 -6.961 -52.182 1.00 98.00 305 LEU A CA 1
ATOM 2505 C C . LEU A 1 305 ? 36.912 -7.485 -52.053 1.00 98.00 305 LEU A C 1
ATOM 2507 O O . LEU A 1 305 ? 37.624 -7.544 -53.057 1.00 98.00 305 LEU A O 1
ATOM 2511 N N . SER A 1 306 ? 37.316 -7.930 -50.862 1.00 97.88 306 SER A N 1
ATOM 2512 C CA . SER A 1 306 ? 38.646 -8.499 -50.608 1.00 97.88 306 SER A CA 1
ATOM 2513 C C . SER A 1 306 ? 38.930 -9.717 -51.489 1.00 97.88 306 SER A C 1
ATOM 2515 O O . SER A 1 306 ? 40.001 -9.810 -52.089 1.00 97.88 306 SER A O 1
ATOM 2517 N N . ILE A 1 307 ? 37.949 -10.613 -51.642 1.00 97.94 307 ILE A N 1
ATOM 2518 C CA . ILE A 1 307 ? 38.046 -11.769 -52.544 1.00 97.94 307 ILE A CA 1
ATOM 2519 C C . ILE A 1 307 ? 38.250 -11.299 -53.991 1.00 97.94 307 ILE A C 1
ATOM 2521 O O . ILE A 1 307 ? 39.173 -11.756 -54.668 1.00 97.94 307 ILE A O 1
ATOM 2525 N N . SER A 1 308 ? 37.436 -10.350 -54.466 1.00 97.56 308 SER A N 1
ATOM 2526 C CA . SER A 1 308 ? 37.551 -9.824 -55.833 1.00 97.56 308 SER A CA 1
ATOM 2527 C C . SER A 1 308 ? 38.912 -9.167 -56.101 1.00 97.56 308 SER A C 1
ATOM 2529 O O . SER A 1 308 ? 39.528 -9.416 -57.139 1.00 97.56 308 SER A O 1
ATOM 2531 N N . LEU A 1 309 ? 39.433 -8.390 -55.145 1.00 97.88 309 LEU A N 1
ATOM 2532 C CA . LEU A 1 309 ? 40.742 -7.744 -55.242 1.00 97.88 309 LEU A CA 1
ATOM 2533 C C . LEU A 1 309 ? 41.869 -8.772 -55.326 1.00 97.88 309 LEU A C 1
ATOM 2535 O O . LEU A 1 309 ? 42.775 -8.615 -56.147 1.00 97.88 309 LEU A O 1
ATOM 2539 N N . GLU A 1 310 ? 41.797 -9.845 -54.539 1.00 97.56 310 GLU A N 1
ATOM 2540 C CA . GLU A 1 310 ? 42.784 -10.922 -54.587 1.00 97.56 310 GLU A CA 1
ATOM 2541 C C . GLU A 1 310 ? 42.738 -11.659 -55.939 1.00 97.56 310 GLU A C 1
ATOM 2543 O O . GLU A 1 310 ? 43.785 -11.949 -56.523 1.00 97.56 310 GLU A O 1
ATOM 2548 N N . HIS A 1 311 ? 41.547 -11.873 -56.516 1.00 97.56 311 HIS A N 1
ATOM 2549 C CA . HIS A 1 311 ? 41.410 -12.409 -57.876 1.00 97.56 311 HIS A CA 1
ATOM 2550 C C . HIS A 1 311 ? 42.093 -11.521 -58.927 1.00 97.56 311 HIS A C 1
ATOM 2552 O O . HIS A 1 311 ? 42.887 -12.023 -59.730 1.00 97.56 311 HIS A O 1
ATOM 2558 N N . TYR A 1 312 ? 41.844 -10.208 -58.910 1.00 97.94 312 TYR A N 1
ATOM 2559 C CA . TYR A 1 312 ? 42.490 -9.275 -59.842 1.00 97.94 312 TYR A CA 1
ATOM 2560 C C . TYR A 1 312 ? 44.007 -9.208 -59.636 1.00 97.94 312 TYR A C 1
ATOM 2562 O O . TYR A 1 312 ? 44.771 -9.203 -60.607 1.00 97.94 312 TYR A O 1
ATOM 2570 N N . ARG A 1 313 ? 44.464 -9.211 -58.379 1.00 97.94 313 ARG A N 1
ATOM 2571 C CA . ARG A 1 313 ? 45.887 -9.237 -58.027 1.00 97.94 313 ARG A CA 1
ATOM 2572 C C . ARG A 1 313 ? 46.573 -10.478 -58.591 1.00 97.94 313 ARG A C 1
ATOM 2574 O O . ARG A 1 313 ? 47.641 -10.356 -59.196 1.00 97.94 313 ARG A O 1
ATOM 2581 N N . ASN A 1 314 ? 45.957 -11.647 -58.439 1.00 97.25 314 ASN A N 1
ATOM 2582 C CA . ASN A 1 314 ? 46.472 -12.910 -58.960 1.00 97.25 314 ASN A CA 1
ATOM 2583 C C . ASN A 1 314 ? 46.532 -12.911 -60.494 1.00 97.25 314 ASN A C 1
ATOM 2585 O O . ASN A 1 314 ? 47.575 -13.237 -61.064 1.00 97.25 314 ASN A O 1
ATOM 2589 N N . ALA A 1 315 ? 45.473 -12.456 -61.171 1.00 96.50 315 ALA A N 1
ATOM 2590 C CA . ALA A 1 315 ? 45.456 -12.329 -62.630 1.00 96.50 315 ALA A CA 1
ATOM 2591 C C . ALA A 1 315 ? 46.577 -11.405 -63.145 1.00 96.50 315 ALA A C 1
ATOM 2593 O O . ALA A 1 315 ? 47.302 -11.752 -64.082 1.00 96.50 315 ALA A O 1
ATOM 2594 N N . TYR A 1 316 ? 46.792 -10.261 -62.486 1.00 97.25 316 TYR A N 1
ATOM 2595 C CA . TYR A 1 316 ? 47.888 -9.350 -62.819 1.00 97.25 316 TYR A CA 1
ATOM 2596 C C . TYR A 1 316 ? 49.267 -9.994 -62.612 1.00 97.25 316 TYR A C 1
ATOM 2598 O O . TYR A 1 316 ? 50.153 -9.862 -63.461 1.00 97.25 316 TYR A O 1
ATOM 2606 N N . GLN A 1 317 ? 49.467 -1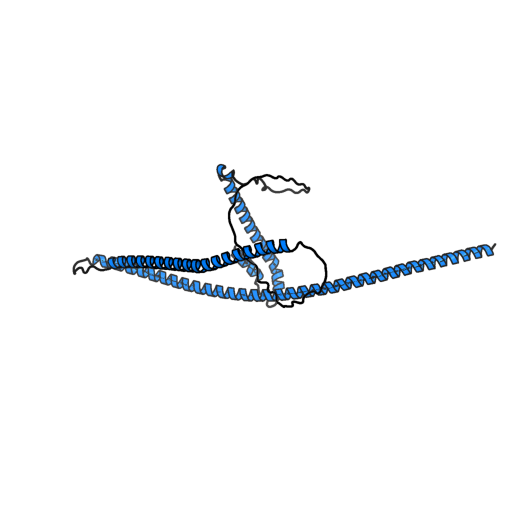0.721 -61.506 1.00 96.44 317 GLN A N 1
ATOM 2607 C CA . GLN A 1 317 ? 50.722 -11.434 -61.251 1.00 96.44 317 GLN A CA 1
ATOM 2608 C C . GLN A 1 317 ? 51.016 -12.483 -62.331 1.00 96.44 317 GLN A C 1
ATOM 2610 O O . GLN A 1 317 ? 52.165 -12.579 -62.777 1.00 96.44 317 GLN A O 1
ATOM 2615 N N . MET A 1 318 ? 49.998 -13.218 -62.791 1.00 95.06 318 MET A N 1
ATOM 2616 C CA . MET A 1 318 ? 50.126 -14.181 -63.889 1.00 95.06 318 MET A CA 1
ATOM 2617 C C . MET A 1 318 ? 50.531 -13.500 -65.200 1.00 95.06 318 MET A C 1
ATOM 2619 O O . MET A 1 318 ? 51.523 -13.905 -65.809 1.00 95.06 318 MET A O 1
ATOM 2623 N N . LEU A 1 319 ? 49.839 -12.424 -65.596 1.00 96.06 319 LEU A N 1
ATOM 2624 C CA . LEU A 1 319 ? 50.172 -11.648 -66.800 1.00 96.06 319 LEU A CA 1
ATOM 2625 C C . LEU A 1 319 ? 51.603 -11.093 -66.740 1.00 96.06 319 LEU A C 1
ATOM 2627 O O . LEU A 1 319 ? 52.381 -11.235 -67.683 1.00 96.06 319 LEU A O 1
ATOM 2631 N N . ARG A 1 320 ? 51.995 -10.521 -65.596 1.00 95.44 320 ARG A N 1
ATOM 2632 C CA . ARG A 1 320 ? 53.350 -9.997 -65.377 1.00 95.44 320 ARG A CA 1
ATOM 2633 C C . ARG A 1 320 ? 54.418 -11.093 -65.425 1.00 95.44 320 ARG A C 1
ATOM 2635 O O . ARG A 1 320 ? 55.545 -10.834 -65.849 1.00 95.44 320 ARG A O 1
ATOM 2642 N N . LYS A 1 321 ? 54.119 -12.304 -64.946 1.00 94.94 321 LYS A N 1
ATOM 2643 C CA . LYS A 1 321 ? 55.030 -13.453 -65.049 1.00 94.94 321 LYS A CA 1
ATOM 2644 C C . LYS A 1 321 ? 55.185 -13.892 -66.509 1.00 94.94 321 LYS A C 1
ATOM 2646 O O . LYS A 1 321 ? 56.318 -13.965 -66.971 1.00 94.94 321 LYS A O 1
ATOM 2651 N N . GLY A 1 322 ? 54.080 -14.050 -67.239 1.00 94.31 322 GLY A N 1
ATOM 2652 C CA . GLY A 1 322 ? 54.094 -14.413 -68.660 1.00 94.31 322 GLY A CA 1
ATOM 2653 C C . GLY A 1 322 ? 54.879 -13.426 -69.531 1.00 94.31 322 GLY A C 1
ATOM 2654 O O . GLY A 1 322 ? 55.714 -13.842 -70.327 1.00 94.31 322 GLY A O 1
ATOM 2655 N N . LEU A 1 323 ? 54.708 -12.116 -69.315 1.00 91.19 323 LEU A N 1
ATOM 2656 C CA . LEU A 1 323 ? 55.480 -11.085 -70.026 1.00 91.19 323 LEU A CA 1
ATOM 2657 C C . LEU A 1 323 ? 56.990 -11.163 -69.746 1.00 91.19 323 LEU A C 1
ATOM 2659 O O . LEU A 1 323 ? 57.802 -10.947 -70.644 1.00 91.19 323 LEU A O 1
ATOM 2663 N N . ARG A 1 324 ? 57.391 -11.478 -68.505 1.00 89.88 324 ARG A N 1
ATOM 2664 C CA . ARG A 1 324 ? 58.811 -11.674 -68.162 1.00 89.88 324 ARG A CA 1
ATOM 2665 C C . ARG A 1 324 ? 59.391 -12.907 -68.849 1.00 89.88 324 ARG A C 1
ATOM 2667 O O . ARG A 1 324 ? 60.510 -12.840 -69.349 1.00 89.88 324 ARG A O 1
ATOM 2674 N N . GLU A 1 325 ? 58.631 -13.997 -68.895 1.00 91.25 325 GLU A N 1
ATOM 2675 C CA . GLU A 1 325 ? 59.030 -15.227 -69.583 1.00 91.25 325 GLU A CA 1
ATOM 2676 C C . GLU A 1 325 ? 59.156 -15.011 -71.100 1.00 91.25 325 GLU A C 1
ATOM 2678 O O . GLU A 1 325 ? 60.161 -15.417 -71.679 1.00 91.25 325 GLU A O 1
ATOM 2683 N N . GLN A 1 326 ? 58.216 -14.305 -71.740 1.00 87.75 326 GLN A N 1
ATOM 2684 C CA . GLN A 1 326 ? 58.317 -13.935 -73.162 1.00 87.75 326 GLN A CA 1
ATOM 2685 C C . GLN A 1 326 ? 59.561 -13.094 -73.447 1.00 87.75 326 GLN A C 1
ATOM 2687 O O . GLN A 1 326 ? 60.372 -13.467 -74.287 1.00 87.75 326 GLN A O 1
ATOM 2692 N N . LYS A 1 327 ? 59.788 -12.027 -72.668 1.00 85.38 327 LYS A N 1
ATOM 2693 C CA . LYS A 1 327 ? 60.979 -11.183 -72.830 1.00 85.38 327 LYS A CA 1
ATOM 2694 C C . LYS A 1 327 ? 62.285 -11.975 -72.677 1.00 85.38 327 LYS A C 1
ATOM 2696 O O . LYS A 1 327 ? 63.256 -11.680 -73.365 1.00 85.38 327 LYS A O 1
ATOM 2701 N N . SER A 1 328 ? 62.318 -12.973 -71.787 1.00 79.44 328 SER A N 1
ATOM 2702 C CA . SER A 1 328 ? 63.486 -13.853 -71.634 1.00 79.44 328 SER A CA 1
ATOM 2703 C C . SER A 1 328 ? 63.693 -14.813 -72.808 1.00 79.44 328 SER A C 1
ATOM 2705 O O . SER A 1 328 ? 64.835 -15.139 -73.105 1.00 79.44 328 SER A O 1
ATOM 2707 N N . ARG A 1 329 ? 62.618 -15.235 -73.488 1.00 77.06 329 ARG A N 1
ATOM 2708 C CA . ARG A 1 329 ? 62.688 -16.078 -74.692 1.00 77.06 329 ARG A CA 1
ATOM 2709 C C . ARG A 1 329 ? 63.123 -15.292 -75.923 1.00 77.06 329 ARG A C 1
ATOM 2711 O O . ARG A 1 329 ? 63.913 -15.812 -76.689 1.00 77.06 329 ARG A O 1
ATOM 2718 N N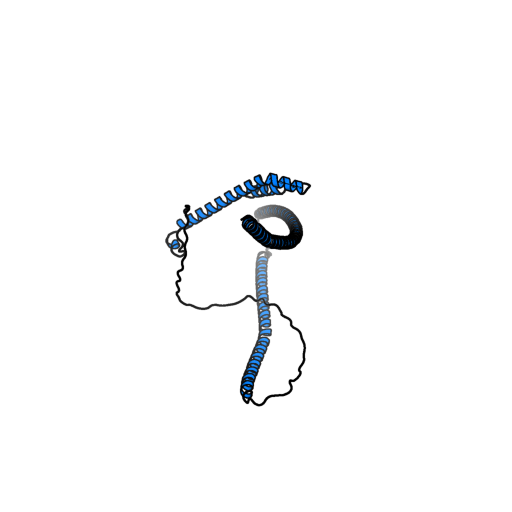 . ASP A 1 330 ? 62.664 -14.051 -76.071 1.00 77.19 330 ASP A N 1
ATOM 2719 C CA . ASP A 1 330 ? 63.015 -13.196 -77.217 1.00 77.19 330 ASP A CA 1
ATOM 2720 C C . ASP A 1 330 ? 64.440 -12.604 -77.126 1.00 77.19 330 ASP A C 1
ATOM 2722 O O . ASP A 1 330 ? 64.912 -11.980 -78.073 1.00 77.19 330 ASP A O 1
ATOM 2726 N N . SER A 1 331 ? 65.119 -12.753 -75.979 1.00 68.94 331 SER A N 1
ATOM 2727 C CA . SER A 1 331 ? 66.493 -12.263 -75.747 1.00 68.94 331 SER A CA 1
ATOM 2728 C C . SER A 1 331 ? 67.580 -13.342 -75.918 1.00 68.94 331 SER A C 1
ATOM 2730 O O . SER A 1 331 ? 68.749 -13.053 -75.655 1.00 68.94 331 SER A O 1
ATOM 2732 N N . VAL A 1 332 ? 67.202 -14.567 -76.304 1.00 54.03 332 VAL A N 1
ATOM 2733 C CA . VAL A 1 332 ? 68.088 -15.698 -76.657 1.00 54.03 332 VAL A CA 1
ATOM 2734 C C . VAL A 1 332 ? 67.988 -15.924 -78.155 1.00 54.03 332 VAL A C 1
ATOM 2736 O O . VAL A 1 332 ? 69.051 -16.138 -78.777 1.00 54.03 332 VAL A O 1
#

Radius of gyration: 48.91 Å; chains: 1; bounding box: 115×74×149 Å

Organism: Tagetes erecta (NCBI:txid13708)

Secondary structure (DSSP, 8-state):
-HHHHHHHHHHHH---SSHHHHHHHHHHHHHHHHHHHHHHHHHHHHHHHHHHHHHHHHHHHS-HHHHTSS-------S--------------------------------------------PPP------TTHHHHHHHHHHHHHHHHHHHHHHHHHHHHHHHHHHHHHHHHHHHHHHHHHHHHHHHHHHHHHHHHHTS-----S----THHHHHHHHHHHHHHHHHHHHHHHHHHHHHHHHHHHHHHHHHHHHHHHHHHHHHHHHHHHHHHHHHHHHHHHHHHHHHHHHHHHHHHHHHHHHHHHHHHHHHHHHHHHHHHHHHHHHHHTT-

pLDDT: mean 76.63, std 22.84, range [27.06, 98.56]

Foldseek 3Di:
DVVLVVVLVVQQPDDDPDPVVSVVSNVVSVVVSVVSVVVVVVVVVVVVVVVVVVVVVVLVPPDPVVNPPDDPDDDDDDDDDDDDDDDDDDDDDDDDDDDDDDDDDDDDDDDDDDDDDDDDDDDDDDDDDDDPPVPVVVVVVVVVVVVVVVVVVVVVVVVVVVVVVVVVVVVVVVVVVVVVVVVVVVVVVVVVVVVVVVVPDPPDDDDDDDPVVVVVVVVVVVVVVVVVVVVVVVVVVVVVVVVVVVVVVVVVVVVVVVVVVVVVVVVVVVVVVVVVVVVVVVVVVVVVVVVVVVVVVVVVVVVVVVVVVVVVVVVVVVVVVVVVVVVVVVVD

InterPro domains:
  IPR011684 Protein Networked (NET), actin-binding (NAB) domain [PF07765] (1-52)
  IPR011684 Protein Networked (NET), actin-binding (NAB) domain [PS51774] (1-58)
  IPR051861 NET actin-binding domain-containing protein [PTHR32258] (1-248)